Protein AF-A0A2J8UM17-F1 (afdb_monomer_lite)

pLDDT: mean 89.07, std 13.89, range [42.22, 98.69]

Secondary structure (DSSP, 8-state):
--GGG--HHHHHHHHHHHHHHHHHHHHHHHHHHHHHHHHHHHHHHTTS-TT-HHHHHHHHHHHHHHT--S----S---HHHHHHHHHHHHHHHHHHHHHHHHHHHHHHHHHHHHHHHHHHHHHHHHHHHHHHHHHHHHHHHHHHHHHHHHHHHHHHHHHHHHHHHHHHHHHHHHHHHHHHHHHHHHHHHHHHHHHHHHHHHHHHHHHHHHHHHHHHHHHHHHHHHHHHHHHHHHHHHHHHHHHHHHHHHHHHHHHHHHHHHHHHHHHHTT-

Radius of gyration: 84.75 Å; chains: 1; bounding box: 150×44×243 Å

Structure (mmCIF, N/CA/C/O backbone):
data_AF-A0A2J8UM17-F1
#
_entry.id   AF-A0A2J8UM17-F1
#
loop_
_atom_site.group_PDB
_atom_site.id
_atom_site.type_symbol
_atom_site.label_atom_id
_atom_site.label_alt_id
_atom_site.label_comp_id
_atom_site.label_asym_id
_atom_site.label_entity_id
_atom_site.label_seq_id
_atom_site.pdbx_PDB_ins_code
_atom_site.Cartn_x
_atom_site.Cartn_y
_atom_site.Cartn_z
_atom_site.occupancy
_atom_site.B_iso_or_equiv
_atom_site.auth_seq_id
_atom_site.auth_comp_id
_atom_site.auth_asym_id
_atom_site.auth_atom_id
_atom_site.pdbx_PDB_model_num
ATOM 1 N N . MET A 1 1 ? 3.294 -1.476 -46.693 1.00 59.66 1 MET A N 1
ATOM 2 C CA . MET A 1 1 ? 2.537 -2.233 -45.670 1.00 59.66 1 MET A CA 1
ATOM 3 C C . MET A 1 1 ? 3.318 -2.181 -44.367 1.00 59.66 1 MET A C 1
ATOM 5 O O . MET A 1 1 ? 4.538 -2.169 -44.432 1.00 59.66 1 MET A O 1
ATOM 9 N N . ASN A 1 2 ? 2.651 -2.074 -43.217 1.00 70.88 2 ASN A N 1
ATOM 10 C CA . ASN A 1 2 ? 3.326 -1.923 -41.925 1.00 70.88 2 ASN A CA 1
ATOM 11 C C . ASN A 1 2 ? 3.706 -3.317 -41.389 1.00 70.88 2 ASN A C 1
ATOM 13 O O . ASN A 1 2 ? 2.855 -4.012 -40.838 1.00 70.88 2 ASN A O 1
ATOM 17 N N . LEU A 1 3 ? 4.950 -3.743 -41.632 1.00 71.44 3 LEU A N 1
ATOM 18 C CA . LEU A 1 3 ? 5.451 -5.096 -41.327 1.00 71.44 3 LEU A CA 1
ATOM 19 C C . LEU A 1 3 ? 5.411 -5.422 -39.823 1.00 71.44 3 LEU A C 1
ATOM 21 O O . LEU A 1 3 ? 5.247 -6.577 -39.450 1.00 71.44 3 LEU A O 1
ATOM 25 N N . GLU A 1 4 ? 5.470 -4.399 -38.968 1.00 75.50 4 GLU A N 1
ATOM 26 C CA . GLU A 1 4 ? 5.442 -4.515 -37.502 1.00 75.50 4 GLU A CA 1
ATOM 27 C C . GLU A 1 4 ? 4.063 -4.882 -36.926 1.00 75.50 4 GLU A C 1
ATOM 29 O O . GLU A 1 4 ? 3.943 -5.163 -35.737 1.00 75.50 4 GLU A O 1
ATOM 34 N N . LYS A 1 5 ? 3.005 -4.877 -37.751 1.00 83.12 5 LYS A N 1
ATOM 35 C CA . LYS A 1 5 ? 1.629 -5.194 -37.324 1.00 83.12 5 LYS A CA 1
ATOM 36 C C . LYS A 1 5 ? 1.181 -6.615 -37.674 1.00 83.12 5 LYS A C 1
ATOM 38 O O . LYS A 1 5 ? 0.048 -6.968 -37.358 1.00 83.12 5 LYS A O 1
ATOM 43 N N . LEU A 1 6 ? 2.027 -7.404 -38.337 1.00 85.31 6 LEU A N 1
ATOM 44 C CA . LEU A 1 6 ? 1.706 -8.772 -38.744 1.00 85.31 6 LEU A CA 1
ATOM 45 C C . LEU A 1 6 ? 2.046 -9.752 -37.622 1.00 85.31 6 LEU A C 1
ATOM 47 O O . LEU A 1 6 ? 3.124 -9.706 -37.029 1.00 85.31 6 LEU A O 1
ATOM 51 N N . SER A 1 7 ? 1.131 -10.673 -37.343 1.00 90.38 7 SER A N 1
ATOM 52 C CA . SER A 1 7 ? 1.400 -11.795 -36.451 1.00 90.38 7 SER A CA 1
ATOM 53 C C . SER A 1 7 ? 2.407 -12.764 -37.088 1.00 90.38 7 SER A C 1
ATOM 55 O O . SER A 1 7 ? 2.552 -12.845 -38.308 1.00 90.38 7 SER A O 1
ATOM 57 N N . LYS A 1 8 ? 3.107 -13.550 -36.259 1.00 89.94 8 LYS A N 1
ATOM 58 C CA . LYS A 1 8 ? 4.093 -14.547 -36.716 1.00 89.94 8 LYS A CA 1
ATOM 59 C C . LYS A 1 8 ? 3.608 -15.449 -37.877 1.00 89.94 8 LYS A C 1
ATOM 61 O O . LYS A 1 8 ? 4.385 -15.620 -38.814 1.00 89.94 8 LYS A O 1
ATOM 66 N N . PRO A 1 9 ? 2.386 -16.030 -37.870 1.00 93.44 9 PRO A N 1
ATOM 67 C CA . PRO A 1 9 ? 1.922 -16.849 -38.996 1.00 93.44 9 PRO A CA 1
ATOM 68 C C . PRO A 1 9 ? 1.663 -16.038 -40.275 1.00 93.44 9 PRO A C 1
ATOM 70 O O . PRO A 1 9 ? 1.923 -16.531 -41.372 1.00 93.44 9 PRO A O 1
ATOM 73 N N . GLU A 1 10 ? 1.201 -14.792 -40.156 1.00 91.25 10 GLU A N 1
ATOM 74 C CA . GLU A 1 10 ? 0.975 -13.910 -41.308 1.00 91.25 10 GLU A CA 1
ATOM 75 C C . GLU A 1 10 ? 2.301 -13.495 -41.954 1.00 91.25 10 GLU A C 1
ATOM 77 O O . GLU A 1 10 ? 2.414 -13.492 -43.178 1.00 91.25 10 GLU A O 1
ATOM 82 N N . LEU A 1 11 ? 3.330 -13.226 -41.142 1.00 91.56 11 LEU A N 1
ATOM 83 C CA . LEU A 1 11 ? 4.673 -12.918 -41.631 1.00 91.56 11 LEU A CA 1
ATOM 84 C C . LEU A 1 11 ? 5.306 -14.111 -42.361 1.00 91.56 11 LEU A C 1
ATOM 86 O O . LEU A 1 11 ? 5.890 -13.928 -43.425 1.00 91.56 11 LEU A O 1
ATOM 90 N N . LEU A 1 12 ? 5.161 -15.328 -41.824 1.00 92.38 12 LEU A N 1
ATOM 91 C CA . LEU A 1 12 ? 5.652 -16.548 -42.479 1.00 92.38 12 LEU A CA 1
ATOM 92 C C . LEU A 1 12 ? 4.938 -16.803 -43.810 1.00 92.38 12 LEU A C 1
ATOM 94 O O . LEU A 1 12 ? 5.591 -17.110 -44.799 1.00 92.38 12 LEU A O 1
ATOM 98 N N . THR A 1 13 ? 3.618 -16.611 -43.851 1.00 93.19 13 THR A N 1
ATOM 99 C CA . THR A 1 13 ? 2.834 -16.760 -45.087 1.00 93.19 13 THR A CA 1
ATOM 100 C C . THR A 1 13 ? 3.280 -15.750 -46.144 1.00 93.19 13 THR A C 1
ATOM 102 O O . THR A 1 13 ? 3.487 -16.113 -47.299 1.00 93.19 13 THR A O 1
ATOM 105 N N . LEU A 1 14 ? 3.480 -14.489 -45.747 1.00 92.69 14 LEU A N 1
ATOM 106 C CA . LEU A 1 14 ? 3.987 -13.450 -46.639 1.00 92.69 14 LEU A CA 1
ATOM 107 C C . LEU A 1 14 ? 5.396 -13.780 -47.151 1.00 92.69 14 LEU A C 1
ATOM 109 O O . LEU A 1 14 ? 5.664 -13.598 -48.334 1.00 92.69 14 LEU A O 1
ATOM 113 N N . PHE A 1 15 ? 6.278 -14.288 -46.287 1.00 92.62 15 PHE A N 1
ATOM 114 C CA . PHE A 1 15 ? 7.635 -14.671 -46.674 1.00 92.62 15 PHE A CA 1
ATOM 115 C C . PHE A 1 15 ? 7.631 -15.814 -47.695 1.00 92.62 15 PHE A C 1
ATOM 117 O O . PHE A 1 15 ? 8.294 -15.701 -48.719 1.00 92.62 15 PHE A O 1
ATOM 124 N N . SER A 1 16 ? 6.815 -16.851 -47.483 1.00 94.62 16 SER A N 1
ATOM 125 C CA . SER A 1 16 ? 6.672 -17.955 -48.441 1.00 94.62 16 SER A CA 1
ATOM 126 C C . SER A 1 16 ? 6.126 -17.502 -49.800 1.00 94.62 16 SER A C 1
ATOM 128 O O . SER A 1 16 ? 6.552 -18.013 -50.831 1.00 94.62 16 SER A O 1
ATOM 130 N N . ILE A 1 17 ? 5.205 -16.529 -49.829 1.00 94.69 17 ILE A N 1
ATOM 131 C CA . ILE A 1 17 ? 4.709 -15.951 -51.090 1.00 94.69 17 ILE A CA 1
ATOM 132 C C . ILE A 1 17 ? 5.823 -15.179 -51.803 1.00 94.69 17 ILE A C 1
ATOM 134 O O . ILE A 1 17 ? 6.013 -15.354 -53.002 1.00 94.69 17 ILE A O 1
ATOM 138 N N . LEU A 1 18 ? 6.572 -14.345 -51.075 1.00 95.00 18 LEU A N 1
ATOM 139 C CA . LEU A 1 18 ? 7.662 -13.553 -51.650 1.00 95.00 18 LEU A CA 1
ATOM 140 C C . LEU A 1 18 ? 8.815 -14.427 -52.163 1.00 95.00 18 LEU A C 1
ATOM 142 O O . LEU A 1 18 ? 9.390 -14.110 -53.201 1.00 95.00 18 LEU A O 1
ATOM 146 N N . GLU A 1 19 ? 9.126 -15.524 -51.472 1.00 95.19 19 GLU A N 1
ATOM 147 C CA . GLU A 1 19 ? 10.100 -16.527 -51.915 1.00 95.19 19 GLU A CA 1
ATOM 148 C C . GLU A 1 19 ? 9.648 -17.181 -53.228 1.00 95.19 19 GLU A C 1
ATOM 150 O O . GLU A 1 19 ? 10.382 -17.142 -54.215 1.00 95.19 19 GLU A O 1
ATOM 155 N N . GLY A 1 20 ? 8.396 -17.650 -53.297 1.00 96.62 20 GLY A N 1
ATOM 156 C CA . GLY A 1 20 ? 7.836 -18.222 -54.525 1.00 96.62 20 GLY A CA 1
ATOM 157 C C . GLY A 1 20 ? 7.744 -17.224 -55.688 1.00 96.62 20 GLY A C 1
ATOM 158 O O . GLY A 1 20 ? 7.981 -17.586 -56.841 1.00 96.62 20 GLY A O 1
ATOM 159 N N . GLU A 1 21 ? 7.443 -15.949 -55.417 1.00 96.19 21 GLU A N 1
ATOM 160 C CA . GLU A 1 21 ? 7.482 -14.894 -56.438 1.00 96.19 21 GLU A CA 1
ATOM 161 C C . GLU A 1 21 ? 8.894 -14.663 -56.980 1.00 96.19 21 GLU A C 1
ATOM 163 O O . GLU A 1 21 ? 9.057 -14.390 -58.172 1.00 96.19 21 GLU A O 1
ATOM 168 N N . LEU A 1 22 ? 9.907 -14.732 -56.116 1.00 96.31 22 LEU A N 1
ATOM 169 C CA . LEU A 1 22 ? 11.295 -14.522 -56.503 1.00 96.31 22 LEU A CA 1
ATOM 170 C C . LEU A 1 22 ? 11.802 -15.689 -57.359 1.00 96.31 22 LEU A C 1
ATOM 172 O O . LEU A 1 22 ? 12.314 -15.454 -58.452 1.00 96.31 22 LEU A O 1
ATOM 176 N N . GLU A 1 23 ? 11.537 -16.927 -56.942 1.00 96.25 23 GLU A N 1
ATOM 177 C CA . GLU A 1 23 ? 11.860 -18.134 -57.715 1.00 96.25 23 GLU A CA 1
ATOM 178 C C . GLU A 1 23 ? 11.180 -18.142 -59.094 1.00 96.25 23 GLU A C 1
ATOM 180 O O . GLU A 1 23 ? 11.809 -18.441 -60.113 1.00 96.25 23 GLU A O 1
ATOM 185 N N . ALA A 1 24 ? 9.900 -17.755 -59.162 1.00 96.12 24 ALA A N 1
ATOM 186 C CA . ALA A 1 24 ? 9.178 -17.665 -60.430 1.00 96.12 24 ALA A CA 1
ATOM 187 C C . ALA A 1 24 ? 9.801 -16.627 -61.379 1.00 96.12 24 ALA A C 1
ATOM 189 O O . ALA A 1 24 ? 9.871 -16.852 -62.591 1.00 96.12 24 ALA A O 1
ATOM 190 N N . ARG A 1 25 ? 10.279 -15.492 -60.850 1.00 96.06 25 ARG A N 1
ATOM 191 C CA . ARG A 1 25 ? 10.978 -14.476 -61.652 1.00 96.06 25 ARG A CA 1
ATOM 192 C C . ARG A 1 25 ? 12.313 -14.994 -62.167 1.00 96.06 25 ARG A C 1
ATOM 194 O O . ARG A 1 25 ? 12.614 -14.760 -63.337 1.00 96.06 25 ARG A O 1
ATOM 201 N N . ASP A 1 26 ? 13.077 -15.706 -61.345 1.00 95.75 26 ASP A N 1
ATOM 202 C CA . ASP A 1 26 ? 14.357 -16.285 -61.759 1.00 95.75 26 ASP A CA 1
ATOM 203 C C . ASP A 1 26 ? 14.177 -17.298 -62.897 1.00 95.75 26 ASP A C 1
ATOM 205 O O . ASP A 1 26 ? 14.881 -17.211 -63.907 1.00 95.75 26 ASP A O 1
ATOM 209 N N . LEU A 1 27 ? 13.159 -18.163 -62.815 1.00 96.06 27 LEU A N 1
ATOM 210 C CA . LEU A 1 27 ? 12.802 -19.089 -63.898 1.00 96.06 27 LEU A CA 1
ATOM 211 C C . LEU A 1 27 ? 12.446 -18.363 -65.203 1.00 96.06 27 LEU A C 1
ATOM 213 O O . LEU A 1 27 ? 12.888 -18.761 -66.282 1.00 96.06 27 LEU A O 1
ATOM 217 N N . VAL A 1 28 ? 11.670 -17.277 -65.130 1.00 96.62 28 VAL A N 1
ATOM 218 C CA . VAL A 1 28 ? 11.313 -16.479 -66.316 1.00 96.62 28 VAL A CA 1
ATOM 219 C C . VAL A 1 28 ? 12.536 -15.772 -66.898 1.00 96.62 28 VAL A C 1
ATOM 221 O O . VAL A 1 28 ? 12.704 -15.745 -68.116 1.00 96.62 28 VAL A O 1
ATOM 224 N N . ILE A 1 29 ? 13.413 -15.220 -66.058 1.00 95.56 29 ILE A N 1
ATOM 225 C CA . ILE A 1 29 ? 14.662 -14.594 -66.508 1.00 95.56 29 ILE A CA 1
ATOM 226 C C . ILE A 1 29 ? 15.542 -15.624 -67.215 1.00 95.56 29 ILE A C 1
ATOM 228 O O . ILE A 1 29 ? 16.120 -15.319 -68.261 1.00 95.56 29 ILE A O 1
ATOM 232 N N . GLU A 1 30 ? 15.654 -16.833 -66.671 1.00 96.06 30 GLU A N 1
ATOM 233 C CA . GLU A 1 30 ? 16.429 -17.905 -67.285 1.00 96.06 30 GLU A CA 1
ATOM 234 C C . GLU A 1 30 ? 15.828 -18.340 -68.628 1.00 96.06 30 GLU A C 1
ATOM 236 O O . GLU A 1 30 ? 16.559 -18.431 -69.619 1.00 96.06 30 GLU A O 1
ATOM 241 N N . ALA A 1 31 ? 14.503 -18.491 -68.703 1.00 95.06 31 ALA A N 1
ATOM 242 C CA . ALA A 1 31 ? 13.792 -18.796 -69.941 1.00 95.06 31 ALA A CA 1
ATOM 243 C C . ALA A 1 31 ? 13.982 -17.702 -71.006 1.00 95.06 31 ALA A C 1
ATOM 245 O O . ALA A 1 31 ? 14.306 -18.006 -72.152 1.00 95.06 31 ALA A O 1
ATOM 246 N N . LEU A 1 32 ? 13.865 -16.424 -70.632 1.00 94.69 32 LEU A N 1
ATOM 247 C CA . LEU A 1 32 ? 14.081 -15.296 -71.544 1.00 94.69 32 LEU A CA 1
ATOM 248 C C . LEU A 1 32 ? 15.538 -15.204 -72.007 1.00 94.69 32 LEU A C 1
ATOM 250 O O . LEU A 1 32 ? 15.795 -14.919 -73.175 1.00 94.69 32 LEU A O 1
ATOM 254 N N . LYS A 1 33 ? 16.507 -15.473 -71.124 1.00 93.56 33 LYS A N 1
ATOM 255 C CA . LYS A 1 33 ? 17.926 -15.550 -71.504 1.00 93.56 33 LYS A CA 1
ATOM 256 C C . LYS A 1 33 ? 18.185 -16.706 -72.465 1.00 93.56 33 LYS A C 1
ATOM 258 O O . LYS A 1 33 ? 18.950 -16.530 -73.410 1.00 93.56 33 LYS A O 1
ATOM 263 N N . ALA A 1 34 ? 17.580 -17.871 -72.239 1.00 92.75 34 ALA A N 1
ATOM 264 C CA . ALA A 1 34 ? 17.684 -19.012 -73.144 1.00 92.75 34 ALA A CA 1
ATOM 265 C C . ALA A 1 34 ? 17.079 -18.683 -74.513 1.00 92.75 34 ALA A C 1
ATOM 267 O O . ALA A 1 34 ? 17.780 -18.789 -75.513 1.00 92.75 34 ALA A O 1
ATOM 268 N N . GLN A 1 35 ? 15.860 -18.144 -74.536 1.00 92.19 35 GLN A N 1
ATOM 269 C CA . GLN A 1 35 ? 15.199 -17.713 -75.763 1.00 92.19 35 GLN A CA 1
ATOM 270 C C . GLN A 1 35 ? 16.028 -16.666 -76.512 1.00 92.19 35 GLN A C 1
ATOM 272 O O . GLN A 1 35 ? 16.230 -16.796 -77.710 1.00 92.19 35 GLN A O 1
ATOM 277 N N . HIS A 1 36 ? 16.571 -15.660 -75.822 1.00 91.06 36 HIS A N 1
ATOM 278 C CA . HIS A 1 36 ? 17.398 -14.644 -76.468 1.00 91.06 36 HIS A CA 1
ATOM 279 C C . HIS A 1 36 ? 18.700 -15.223 -77.037 1.00 91.06 36 HIS A C 1
ATOM 281 O O . HIS A 1 36 ? 19.134 -14.798 -78.103 1.00 91.06 36 HIS A O 1
ATOM 287 N N . ARG A 1 37 ? 19.318 -16.206 -76.364 1.00 86.75 37 ARG A N 1
ATOM 288 C CA . ARG A 1 37 ? 20.471 -16.934 -76.917 1.00 86.75 37 ARG A CA 1
ATOM 289 C C . ARG A 1 37 ? 20.086 -17.704 -78.174 1.00 86.75 37 ARG A C 1
ATOM 291 O O . ARG A 1 37 ? 20.804 -17.598 -79.162 1.00 86.75 37 ARG A O 1
ATOM 298 N N . ASP A 1 38 ? 18.973 -18.426 -78.147 1.00 86.12 38 ASP A N 1
ATOM 299 C CA . ASP A 1 38 ? 18.519 -19.228 -79.282 1.00 86.12 38 ASP A CA 1
ATOM 300 C C . ASP A 1 38 ? 18.145 -18.334 -80.468 1.00 86.12 38 ASP A C 1
ATOM 302 O O . ASP A 1 38 ? 18.632 -18.561 -81.569 1.00 86.12 38 ASP A O 1
ATOM 306 N N . THR A 1 39 ? 17.403 -17.245 -80.237 1.00 85.50 39 THR A N 1
ATOM 307 C CA . THR A 1 39 ? 17.094 -16.238 -81.263 1.00 85.50 39 THR A CA 1
ATOM 308 C C . THR A 1 39 ? 18.359 -15.576 -81.802 1.00 85.50 39 THR A C 1
ATOM 310 O O . THR A 1 39 ? 18.505 -15.442 -83.010 1.00 85.50 39 THR A O 1
ATOM 313 N N . PHE A 1 40 ? 19.319 -15.212 -80.946 1.00 83.56 40 PHE A N 1
ATOM 314 C CA . PHE A 1 40 ? 20.596 -14.652 -81.397 1.00 83.56 40 PHE A CA 1
ATOM 315 C C . PHE A 1 40 ? 21.375 -15.640 -82.276 1.00 83.56 40 PHE A C 1
ATOM 317 O O . PHE A 1 40 ? 21.979 -15.251 -83.281 1.00 83.56 40 PHE A O 1
ATOM 324 N N . ILE A 1 41 ? 21.373 -16.923 -81.905 1.00 80.12 41 ILE A N 1
ATOM 325 C CA . ILE A 1 41 ? 22.017 -17.979 -82.683 1.00 80.12 41 ILE A CA 1
ATOM 326 C C . ILE A 1 41 ? 21.269 -18.196 -84.004 1.00 80.12 41 ILE A C 1
ATOM 328 O O . ILE A 1 41 ? 21.914 -18.303 -85.040 1.00 80.12 41 ILE A O 1
ATOM 332 N N . GLU A 1 42 ? 19.941 -18.213 -84.005 1.00 79.56 42 GLU A N 1
ATOM 333 C CA . GLU A 1 42 ? 19.115 -18.399 -85.199 1.00 79.56 42 GLU A CA 1
ATOM 334 C C . GLU A 1 42 ? 19.213 -17.210 -86.171 1.00 79.56 42 GLU A C 1
ATOM 336 O O . GLU A 1 42 ? 19.420 -17.401 -87.367 1.00 79.56 42 GLU A O 1
ATOM 341 N N . GLU A 1 43 ? 19.172 -15.969 -85.688 1.00 79.38 43 GLU A N 1
ATOM 342 C CA . GLU A 1 43 ? 19.318 -14.778 -86.533 1.00 79.38 43 GLU A CA 1
ATOM 343 C C . GLU A 1 43 ? 20.701 -14.701 -87.191 1.00 79.38 43 GLU A C 1
ATOM 345 O O . GLU A 1 43 ? 20.820 -14.343 -88.370 1.00 79.38 43 GLU A O 1
ATOM 350 N N . ARG A 1 44 ? 21.759 -15.043 -86.442 1.00 69.06 44 ARG A N 1
ATOM 351 C CA . ARG A 1 44 ? 23.143 -14.956 -86.927 1.00 69.06 44 ARG A CA 1
ATOM 352 C C . ARG A 1 44 ? 23.580 -16.193 -87.711 1.00 69.06 44 ARG A C 1
ATOM 354 O O . ARG A 1 44 ? 24.353 -16.068 -88.660 1.00 69.06 44 ARG A O 1
ATOM 361 N N . TYR A 1 45 ? 23.119 -17.375 -87.314 1.00 69.12 45 TYR A N 1
ATOM 362 C CA . TYR A 1 45 ? 23.607 -18.656 -87.826 1.00 69.12 45 TYR A CA 1
ATOM 363 C C . TYR A 1 45 ? 22.517 -19.562 -88.407 1.00 69.12 45 TYR A C 1
ATOM 365 O O . TYR A 1 45 ? 22.858 -20.490 -89.129 1.00 69.12 45 TYR A O 1
ATOM 373 N N . GLY A 1 46 ? 21.231 -19.291 -88.180 1.00 70.69 46 GLY A N 1
ATOM 374 C CA . GLY A 1 46 ? 20.111 -20.107 -88.675 1.00 70.69 46 GLY A CA 1
ATOM 375 C C . GLY A 1 46 ? 19.947 -20.101 -90.197 1.00 70.69 46 GLY A C 1
ATOM 376 O O . GLY A 1 46 ? 19.324 -20.999 -90.755 1.00 70.69 46 GLY A O 1
ATOM 377 N N . LYS A 1 47 ? 20.573 -19.144 -90.897 1.00 68.69 47 LYS A N 1
ATOM 378 C CA . LYS A 1 47 ? 20.686 -19.146 -92.368 1.00 68.69 47 LYS A CA 1
ATOM 379 C C . LYS A 1 47 ? 21.679 -20.188 -92.898 1.00 68.69 47 LYS A C 1
ATOM 381 O O . LYS A 1 47 ? 21.693 -20.440 -94.099 1.00 68.69 47 LYS A O 1
ATOM 386 N N . TYR A 1 48 ? 22.506 -20.773 -92.030 1.00 68.62 48 TYR A N 1
ATOM 387 C CA . TYR A 1 48 ? 23.549 -21.721 -92.401 1.00 68.62 48 TYR A CA 1
ATOM 388 C C . TYR A 1 48 ? 23.239 -23.097 -91.820 1.00 68.62 48 TYR A C 1
ATOM 390 O O . TYR A 1 48 ? 23.119 -23.273 -90.609 1.00 68.62 48 TYR A O 1
ATOM 398 N N . ASN A 1 49 ? 23.166 -24.105 -92.684 1.00 68.62 49 ASN A N 1
ATOM 399 C CA . ASN A 1 49 ? 23.109 -25.483 -92.224 1.00 68.62 49 ASN A CA 1
ATOM 400 C C . ASN A 1 49 ? 24.511 -25.910 -91.765 1.00 68.62 49 ASN A C 1
ATOM 402 O O . ASN A 1 49 ? 25.423 -26.026 -92.579 1.00 68.62 49 ASN A O 1
ATOM 406 N N . ILE A 1 50 ? 24.688 -26.143 -90.462 1.00 66.69 50 ILE A N 1
ATOM 407 C CA . ILE A 1 50 ? 25.984 -26.506 -89.856 1.00 66.69 50 ILE A CA 1
ATOM 408 C C . ILE A 1 50 ? 26.511 -27.847 -90.408 1.00 66.69 50 ILE A C 1
ATOM 410 O O . ILE A 1 50 ? 27.708 -28.118 -90.344 1.00 66.69 50 ILE A O 1
ATOM 414 N N . SER A 1 51 ? 25.639 -28.676 -90.990 1.00 71.75 51 SER A N 1
ATOM 415 C CA . SER A 1 51 ? 26.011 -29.938 -91.635 1.00 71.75 51 SER A CA 1
ATOM 416 C C . SER A 1 51 ? 26.480 -29.793 -93.090 1.00 71.75 51 SER A C 1
ATOM 418 O O . SER A 1 51 ? 26.932 -30.786 -93.655 1.00 71.75 51 SER A O 1
ATOM 420 N N . ASP A 1 52 ? 26.396 -28.600 -93.696 1.00 77.50 52 ASP A N 1
ATOM 421 C CA . ASP A 1 52 ? 26.868 -28.331 -95.061 1.00 77.50 52 ASP A CA 1
ATOM 422 C C . ASP A 1 52 ? 28.209 -27.558 -95.053 1.00 77.50 52 ASP A C 1
ATOM 424 O O . ASP A 1 52 ? 28.247 -26.363 -94.729 1.00 77.50 52 ASP A O 1
ATOM 428 N N . PRO A 1 53 ? 29.325 -28.202 -95.449 1.00 74.56 53 PRO A N 1
ATOM 429 C CA . PRO A 1 53 ? 30.646 -27.577 -95.483 1.00 74.56 53 PRO A CA 1
ATOM 430 C C . PRO A 1 53 ? 30.745 -26.332 -96.379 1.00 74.56 53 PRO A C 1
ATOM 432 O O . PRO A 1 53 ? 31.557 -25.447 -96.099 1.00 74.56 53 PRO A O 1
ATOM 435 N N . LEU A 1 54 ? 29.942 -26.230 -97.447 1.00 75.19 54 LEU A N 1
ATOM 436 C CA . LEU A 1 54 ? 29.989 -25.086 -98.370 1.00 75.19 54 LEU A CA 1
ATOM 437 C C . LEU A 1 54 ? 29.370 -23.828 -97.749 1.00 75.19 54 LEU A C 1
ATOM 439 O O . LEU A 1 54 ? 29.907 -22.731 -97.910 1.00 75.19 54 LEU A O 1
ATOM 443 N N . MET A 1 55 ? 28.295 -23.986 -96.973 1.00 76.25 55 MET A N 1
ATOM 444 C CA . MET A 1 55 ? 27.649 -22.886 -96.250 1.00 76.25 55 MET A CA 1
ATOM 445 C C . MET A 1 55 ? 28.533 -22.346 -95.118 1.00 76.25 55 MET A C 1
ATOM 447 O O . MET A 1 55 ? 28.578 -21.135 -94.897 1.00 76.25 55 MET A O 1
ATOM 451 N N . ALA A 1 56 ? 29.298 -23.216 -94.449 1.00 74.56 56 ALA A N 1
ATOM 452 C CA . ALA A 1 56 ? 30.283 -22.804 -93.447 1.00 74.56 56 ALA A CA 1
ATOM 453 C C . ALA A 1 56 ? 31.421 -21.965 -94.062 1.00 74.56 56 ALA A C 1
ATOM 455 O O . ALA A 1 56 ? 31.787 -20.927 -93.510 1.00 74.56 56 ALA A O 1
ATOM 456 N N . LEU A 1 57 ? 31.927 -22.358 -95.238 1.00 75.81 57 LEU A N 1
ATOM 457 C CA . LEU A 1 57 ? 32.936 -21.588 -95.976 1.00 75.81 57 LEU A CA 1
ATOM 458 C C . LEU A 1 57 ? 32.401 -20.236 -96.464 1.00 75.81 57 LEU A C 1
ATOM 460 O O . LEU A 1 57 ? 33.117 -19.236 -96.402 1.00 75.81 57 LEU A O 1
ATOM 464 N N . GLN A 1 58 ? 31.146 -20.179 -96.920 1.00 76.06 58 GLN A N 1
ATOM 465 C CA . GLN A 1 58 ? 30.517 -18.924 -97.331 1.00 76.06 58 GLN A CA 1
ATOM 466 C C . GLN A 1 58 ? 30.333 -17.960 -96.147 1.00 76.06 58 GLN A C 1
ATOM 468 O O . GLN A 1 58 ? 30.668 -16.783 -96.272 1.00 76.06 58 GLN A O 1
ATOM 473 N N . ARG A 1 59 ? 29.903 -18.455 -94.976 1.00 73.56 59 ARG A N 1
ATOM 474 C CA . ARG A 1 59 ? 29.857 -17.674 -93.726 1.00 73.56 59 ARG A CA 1
ATOM 475 C C . ARG A 1 59 ? 31.226 -17.092 -93.380 1.00 73.56 59 ARG A C 1
ATOM 477 O O . ARG A 1 59 ? 31.341 -15.911 -93.053 1.00 73.56 59 ARG A O 1
ATOM 484 N N . ASP A 1 60 ? 32.271 -17.913 -93.438 1.00 74.19 60 ASP A N 1
ATOM 485 C CA . ASP A 1 60 ? 33.626 -17.478 -93.094 1.00 74.19 60 ASP A CA 1
ATOM 486 C C . ASP A 1 60 ? 34.130 -16.416 -94.087 1.00 74.19 60 ASP A C 1
ATOM 488 O O . ASP A 1 60 ? 34.757 -15.432 -93.689 1.00 74.19 60 ASP A O 1
ATOM 492 N N . PHE A 1 61 ? 33.766 -16.544 -95.366 1.00 71.81 61 PHE A N 1
ATOM 493 C CA . PHE A 1 61 ? 34.027 -15.531 -96.385 1.00 71.81 61 PHE A CA 1
ATOM 494 C C . PHE A 1 61 ? 33.257 -14.219 -96.143 1.00 71.81 61 PHE A C 1
ATOM 496 O O . PHE A 1 61 ? 33.831 -13.138 -96.277 1.00 71.81 61 PHE A O 1
ATOM 503 N N . GLU A 1 62 ? 31.985 -14.276 -95.744 1.00 71.31 62 GLU A N 1
ATOM 504 C CA . GLU A 1 62 ? 31.169 -13.090 -95.438 1.00 71.31 62 GLU A CA 1
ATOM 505 C C . GLU A 1 62 ? 31.647 -12.371 -94.164 1.00 71.31 62 GLU A C 1
ATOM 507 O O . GLU A 1 62 ? 31.759 -11.145 -94.155 1.00 71.31 62 GLU A O 1
ATOM 512 N N . THR A 1 63 ? 32.077 -13.115 -93.141 1.00 65.81 63 THR A N 1
ATOM 513 C CA . THR A 1 63 ? 32.663 -12.552 -91.907 1.00 65.81 63 THR A CA 1
ATOM 514 C C . THR A 1 63 ? 34.006 -11.850 -92.178 1.00 65.81 63 THR A C 1
ATOM 516 O O . THR A 1 63 ? 34.352 -10.856 -91.534 1.00 65.81 63 THR A O 1
ATOM 519 N N . LEU A 1 64 ? 34.772 -12.335 -93.165 1.00 64.38 64 LEU A N 1
ATOM 520 C CA . LEU A 1 64 ? 35.973 -11.656 -93.670 1.00 64.38 64 LEU A CA 1
ATOM 521 C C . LEU A 1 64 ? 35.638 -10.396 -94.481 1.00 64.38 64 LEU A C 1
ATOM 523 O O . LEU A 1 64 ? 36.460 -9.480 -94.546 1.00 64.38 64 LEU A O 1
ATOM 527 N N . LYS A 1 65 ? 34.447 -10.336 -95.084 1.00 59.97 65 LYS A N 1
ATOM 528 C CA . LYS A 1 65 ? 33.969 -9.193 -95.867 1.00 59.97 65 LYS A CA 1
ATOM 529 C C . LYS A 1 65 ? 33.417 -8.076 -94.976 1.00 59.97 65 LYS A C 1
ATOM 531 O O . LYS A 1 65 ? 33.714 -6.919 -95.241 1.00 59.97 65 LYS A O 1
ATOM 536 N N . GLU A 1 66 ? 32.742 -8.400 -93.870 1.00 54.28 66 GLU A N 1
ATOM 537 C CA . GLU A 1 66 ? 32.261 -7.408 -92.885 1.00 54.28 66 GLU A CA 1
ATOM 538 C C . GLU A 1 66 ? 33.396 -6.649 -92.170 1.00 54.28 66 GLU A C 1
ATOM 540 O O . GLU A 1 66 ? 33.197 -5.531 -91.701 1.00 54.28 66 GLU A O 1
ATOM 545 N N . LYS A 1 67 ? 34.617 -7.205 -92.130 1.00 51.06 67 LYS A N 1
ATOM 546 C CA . LYS A 1 67 ? 35.822 -6.486 -91.669 1.00 51.06 67 LYS A CA 1
ATOM 547 C C . LYS A 1 67 ? 36.547 -5.698 -92.767 1.00 51.06 67 LYS A C 1
ATOM 549 O O . LYS A 1 67 ? 37.475 -4.963 -92.447 1.00 51.06 67 LYS A O 1
ATOM 554 N N . ASN A 1 68 ? 36.146 -5.844 -94.029 1.00 47.16 68 ASN A N 1
ATOM 555 C CA . ASN A 1 68 ? 36.831 -5.294 -95.201 1.00 47.16 68 ASN A CA 1
ATOM 556 C C . ASN A 1 68 ? 35.864 -4.567 -96.152 1.00 47.16 68 ASN A C 1
ATOM 558 O O . ASN A 1 68 ? 35.964 -4.717 -97.370 1.00 47.16 68 ASN A O 1
ATOM 562 N N . ASP A 1 69 ? 34.968 -3.733 -95.617 1.00 45.34 69 ASP A N 1
ATOM 563 C CA . ASP A 1 69 ? 34.279 -2.711 -96.420 1.00 45.34 69 ASP A CA 1
ATOM 564 C C . ASP A 1 69 ? 35.044 -1.378 -96.361 1.00 45.34 69 ASP A C 1
ATOM 566 O O . ASP A 1 69 ? 34.585 -0.346 -95.879 1.00 45.34 69 ASP A O 1
ATOM 570 N N . GLY A 1 70 ? 36.300 -1.457 -96.796 1.00 46.97 70 GLY A N 1
ATOM 571 C CA . GLY A 1 70 ? 37.245 -0.354 -96.861 1.00 46.97 70 GLY A CA 1
ATOM 572 C C . GLY A 1 70 ? 38.445 -0.770 -97.699 1.00 46.97 70 GLY A C 1
ATOM 573 O O . GLY A 1 70 ? 39.416 -1.291 -97.172 1.00 46.97 70 GLY A O 1
ATOM 574 N N . GLU A 1 71 ? 38.321 -0.572 -99.011 1.00 43.12 71 GLU A N 1
ATOM 575 C CA . GLU A 1 71 ? 39.408 -0.476 -99.992 1.00 43.12 71 GLU A CA 1
ATOM 576 C C . GLU A 1 71 ? 40.485 -1.580 -99.976 1.00 43.12 71 GLU A C 1
ATOM 578 O O . GLU A 1 71 ? 41.468 -1.561 -99.238 1.00 43.12 71 GLU A O 1
ATOM 583 N N . LYS A 1 72 ? 40.401 -2.481 -100.962 1.00 51.38 72 LYS A N 1
ATOM 584 C CA . LYS A 1 72 ? 41.591 -3.170 -101.474 1.00 51.38 72 LYS A CA 1
ATOM 585 C C . LYS A 1 72 ? 42.550 -2.122 -102.060 1.00 51.38 72 LYS A C 1
ATOM 587 O O . LYS A 1 72 ? 42.372 -1.720 -103.208 1.00 51.38 72 LYS A O 1
ATOM 592 N N . GLN A 1 73 ? 43.571 -1.710 -101.306 1.00 44.72 73 GLN A N 1
ATOM 593 C CA . GLN A 1 73 ? 44.718 -0.956 -101.827 1.00 44.72 73 GLN A CA 1
ATOM 594 C C . GLN A 1 73 ? 45.993 -1.822 -101.820 1.00 44.72 73 GLN A C 1
ATOM 596 O O . GLN A 1 73 ? 46.228 -2.566 -100.865 1.00 44.72 73 GLN A O 1
ATOM 601 N N . PRO A 1 74 ? 46.807 -1.773 -102.893 1.00 46.28 74 PRO A N 1
ATOM 602 C CA . PRO A 1 74 ? 47.951 -2.650 -103.075 1.00 46.28 74 PRO A CA 1
ATOM 603 C C . PRO A 1 74 ? 49.092 -2.290 -102.119 1.00 46.28 74 PRO A C 1
ATOM 605 O O . PRO A 1 74 ? 49.326 -1.130 -101.780 1.00 46.28 74 PRO A O 1
ATOM 608 N N . VAL A 1 75 ? 49.818 -3.324 -101.705 1.00 53.66 75 VAL A N 1
ATOM 609 C CA . VAL A 1 75 ? 50.988 -3.269 -100.828 1.00 53.66 75 VAL A CA 1
ATOM 610 C C . VAL A 1 75 ? 52.115 -2.483 -101.507 1.00 53.66 75 VAL A C 1
ATOM 612 O O . VAL A 1 75 ? 52.907 -3.054 -102.246 1.00 53.66 75 VAL A O 1
ATOM 615 N N . CYS A 1 76 ? 52.160 -1.168 -101.271 1.00 52.25 76 CYS A N 1
ATOM 616 C CA . CYS A 1 76 ? 53.375 -0.353 -101.133 1.00 52.25 76 CYS A CA 1
ATOM 617 C C . CYS A 1 76 ? 52.990 1.076 -100.697 1.00 52.25 76 CYS A C 1
ATOM 619 O O . CYS A 1 76 ? 52.938 2.007 -101.502 1.00 52.25 76 CYS A O 1
ATOM 621 N N . THR A 1 77 ? 52.680 1.268 -99.413 1.00 58.75 77 THR A N 1
ATOM 622 C CA . THR A 1 77 ? 52.488 2.598 -98.821 1.00 58.75 77 THR A CA 1
ATOM 623 C C . THR A 1 77 ? 53.828 3.156 -98.353 1.00 58.75 77 THR A C 1
ATOM 625 O O . THR A 1 77 ? 54.575 2.512 -97.620 1.00 58.75 77 THR A O 1
ATOM 628 N N . ASN A 1 78 ? 54.132 4.385 -98.769 1.00 72.06 78 ASN A N 1
ATOM 629 C CA . ASN A 1 78 ? 55.300 5.147 -98.333 1.00 72.06 78 ASN A CA 1
ATOM 630 C C . ASN A 1 78 ? 55.430 5.102 -96.786 1.00 72.06 78 ASN A C 1
ATOM 632 O O . ASN A 1 78 ? 54.480 5.506 -96.107 1.00 72.06 78 ASN A O 1
ATOM 636 N N . PRO A 1 79 ? 56.565 4.669 -96.204 1.00 76.81 79 PRO A N 1
ATOM 637 C CA . PRO A 1 79 ? 56.727 4.475 -94.755 1.00 76.81 79 PRO A CA 1
ATOM 638 C C . PRO A 1 79 ? 56.437 5.732 -93.913 1.00 76.81 79 PRO A C 1
ATOM 640 O O . PRO A 1 79 ? 55.984 5.630 -92.773 1.00 76.81 79 PRO A O 1
ATOM 643 N N . LEU A 1 80 ? 56.601 6.931 -94.483 1.00 82.94 80 LEU A N 1
ATOM 644 C CA . LEU A 1 80 ? 56.257 8.192 -93.817 1.00 82.94 80 LEU A CA 1
ATOM 645 C C . LEU A 1 80 ? 54.742 8.382 -93.630 1.00 82.94 80 LEU A C 1
ATOM 647 O O . LEU A 1 80 ? 54.318 9.042 -92.681 1.00 82.94 80 LEU A O 1
ATOM 651 N N . SER A 1 81 ? 53.917 7.823 -94.520 1.00 81.44 81 SER A N 1
ATOM 652 C CA . SER A 1 81 ? 52.452 7.897 -94.411 1.00 81.44 81 SER A CA 1
ATOM 653 C C . SER A 1 81 ? 51.933 7.042 -93.254 1.00 81.44 81 SER A C 1
ATOM 655 O O . SER A 1 81 ? 51.134 7.520 -92.450 1.00 81.44 81 SER A O 1
ATOM 657 N N . ILE A 1 82 ? 52.481 5.834 -93.098 1.00 84.62 82 ILE A N 1
ATOM 658 C CA . ILE A 1 82 ? 52.175 4.921 -91.992 1.00 84.62 82 ILE A CA 1
ATOM 659 C C . ILE A 1 82 ? 52.586 5.561 -90.661 1.00 84.62 82 ILE A C 1
ATOM 661 O O . ILE A 1 82 ? 51.782 5.611 -89.732 1.00 84.62 82 ILE A O 1
ATOM 665 N N . LEU A 1 83 ? 53.790 6.143 -90.583 1.00 88.62 83 LEU A N 1
ATOM 666 C CA . LEU A 1 83 ? 54.257 6.816 -89.368 1.00 88.62 83 LEU A CA 1
ATOM 667 C C . LEU A 1 83 ? 53.348 7.986 -88.961 1.00 88.62 83 LEU A C 1
ATOM 669 O O . LEU A 1 83 ? 53.023 8.124 -87.785 1.00 88.62 83 LEU A O 1
ATOM 673 N N . LYS A 1 84 ? 52.878 8.803 -89.913 1.00 89.06 84 LYS A N 1
ATOM 674 C CA . LYS A 1 84 ? 51.935 9.902 -89.629 1.00 89.06 84 LYS A CA 1
ATOM 675 C C . LYS A 1 84 ? 50.602 9.398 -89.072 1.00 89.06 84 LYS A C 1
ATOM 677 O O . LYS A 1 84 ? 50.066 10.007 -88.146 1.00 89.06 84 LYS A O 1
ATOM 682 N N . VAL A 1 85 ? 50.076 8.298 -89.613 1.00 91.00 85 VAL A N 1
ATOM 683 C CA . VAL A 1 85 ? 48.846 7.667 -89.108 1.00 91.00 85 VAL A CA 1
ATOM 684 C C . VAL A 1 85 ? 49.058 7.149 -87.686 1.00 91.00 85 VAL A C 1
ATOM 686 O O . VAL A 1 85 ? 48.257 7.460 -86.806 1.00 91.00 85 VAL A O 1
ATOM 689 N N . VAL A 1 86 ? 50.171 6.456 -87.431 1.00 93.12 86 VAL A N 1
ATOM 690 C CA . VAL A 1 86 ? 50.520 5.946 -86.096 1.00 93.12 86 VAL A CA 1
ATOM 691 C C . VAL A 1 86 ? 50.711 7.088 -85.095 1.00 93.12 86 VAL A C 1
ATOM 693 O O . VAL A 1 86 ? 50.138 7.042 -84.013 1.00 93.12 86 VAL A O 1
ATOM 696 N N . MET A 1 87 ? 51.427 8.160 -85.449 1.00 93.31 87 MET A N 1
ATOM 697 C CA . MET A 1 87 ? 51.590 9.333 -84.576 1.00 93.31 87 MET A CA 1
ATOM 698 C C . MET A 1 87 ? 50.248 9.992 -84.236 1.00 93.31 87 MET A C 1
ATOM 700 O O . MET A 1 87 ? 50.013 10.347 -83.081 1.00 93.31 87 MET A O 1
ATOM 704 N N . LYS A 1 88 ? 49.343 10.123 -85.217 1.00 93.88 88 LYS A N 1
ATOM 705 C CA . LYS A 1 88 ? 47.983 10.633 -84.991 1.00 93.88 88 LYS A CA 1
ATOM 706 C C . LYS A 1 88 ? 47.199 9.715 -84.050 1.00 93.88 88 LYS A C 1
ATOM 708 O O . LYS A 1 88 ? 46.522 10.199 -83.147 1.00 93.88 88 LYS A O 1
ATOM 713 N N . GLN A 1 89 ? 47.316 8.400 -84.226 1.00 94.31 89 GLN A N 1
ATOM 714 C CA . GLN A 1 89 ? 46.662 7.416 -83.368 1.00 94.31 89 GLN A CA 1
ATOM 715 C C . GLN A 1 89 ? 47.213 7.441 -81.934 1.00 94.31 89 GLN A C 1
ATOM 717 O O . GLN A 1 89 ? 46.422 7.446 -80.993 1.00 94.31 89 GLN A O 1
ATOM 722 N N . CYS A 1 90 ? 48.534 7.537 -81.753 1.00 94.12 90 CYS A N 1
ATOM 723 C CA . CYS A 1 90 ? 49.171 7.674 -80.442 1.00 94.12 90 CYS A CA 1
ATOM 724 C C . CYS A 1 90 ? 48.741 8.960 -79.730 1.00 94.12 90 CYS A C 1
ATOM 726 O O . CYS A 1 90 ? 48.403 8.913 -78.550 1.00 94.12 90 CYS A O 1
ATOM 728 N N 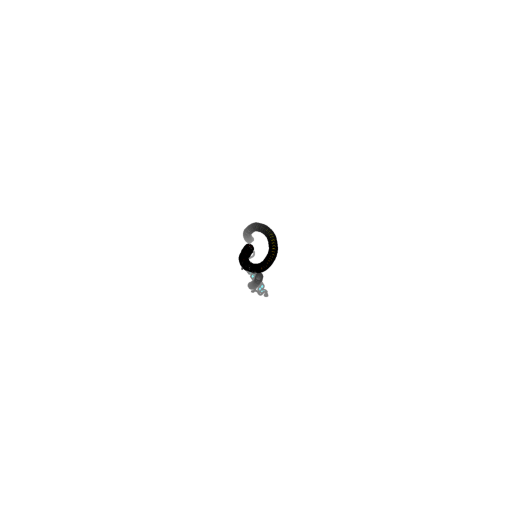. LYS A 1 91 ? 48.681 10.092 -80.444 1.00 95.50 91 LYS A N 1
ATOM 729 C CA . LYS A 1 91 ? 48.218 11.366 -79.877 1.00 95.50 91 LYS A CA 1
ATOM 730 C C . LYS A 1 91 ? 46.752 11.293 -79.437 1.00 95.50 91 LYS A C 1
ATOM 732 O O . LYS A 1 91 ? 46.434 11.651 -78.308 1.00 95.50 91 LYS A O 1
ATOM 737 N N . ASN A 1 92 ? 45.881 10.737 -80.280 1.00 95.50 92 ASN A N 1
ATOM 738 C CA . ASN A 1 92 ? 44.471 10.536 -79.937 1.00 95.50 92 ASN A CA 1
ATOM 739 C C . ASN A 1 92 ? 44.297 9.580 -78.742 1.00 95.50 92 ASN A C 1
ATOM 741 O O . ASN A 1 92 ? 43.413 9.783 -77.913 1.00 95.50 92 ASN A O 1
ATOM 745 N N . MET A 1 93 ? 45.126 8.534 -78.646 1.00 95.94 93 MET A N 1
ATOM 746 C CA . MET A 1 93 ? 45.126 7.620 -77.501 1.00 95.94 93 MET A CA 1
ATOM 747 C C . MET A 1 93 ? 45.567 8.337 -76.222 1.00 95.94 93 MET A C 1
ATOM 749 O O . MET A 1 93 ? 44.909 8.203 -75.195 1.00 95.94 93 MET A O 1
ATOM 753 N N . GLN A 1 94 ? 46.631 9.139 -76.289 1.00 96.19 94 GLN A N 1
ATOM 754 C CA . GLN A 1 94 ? 47.128 9.919 -75.157 1.00 96.19 94 GLN A CA 1
ATOM 755 C C . GLN A 1 94 ? 46.072 10.908 -74.641 1.00 96.19 94 GLN A C 1
ATOM 757 O O . GLN A 1 94 ? 45.830 10.964 -73.438 1.00 96.19 94 GLN A O 1
ATOM 762 N N . GLU A 1 95 ? 45.399 11.644 -75.529 1.00 96.81 95 GLU A N 1
ATOM 763 C CA . GLU A 1 95 ? 44.331 12.589 -75.162 1.00 96.81 95 GLU A CA 1
ATOM 764 C C . GLU A 1 95 ? 43.130 11.883 -74.510 1.00 96.81 95 GLU A C 1
ATOM 766 O O . GLU A 1 95 ? 42.602 12.348 -73.494 1.00 96.81 95 GLU A O 1
ATOM 771 N N . ARG A 1 96 ? 42.725 10.720 -75.040 1.00 96.75 96 ARG A N 1
ATOM 772 C CA . ARG A 1 96 ? 41.678 9.882 -74.430 1.00 96.75 96 ARG A CA 1
ATOM 773 C C . ARG A 1 96 ? 42.094 9.364 -73.058 1.00 96.75 96 ARG A C 1
ATOM 775 O O . ARG A 1 96 ? 41.299 9.444 -72.127 1.00 96.75 96 ARG A O 1
ATOM 782 N N . MET A 1 97 ? 43.325 8.874 -72.926 1.00 96.38 97 MET A N 1
ATOM 783 C CA . MET A 1 97 ? 43.849 8.346 -71.667 1.00 96.38 97 MET A CA 1
ATOM 784 C C . MET A 1 97 ? 43.915 9.437 -70.593 1.00 96.38 97 MET A C 1
ATOM 786 O O . MET A 1 97 ? 43.471 9.209 -69.472 1.00 96.38 97 MET A O 1
ATOM 790 N N . LEU A 1 98 ? 44.377 10.642 -70.941 1.00 97.00 98 LEU A N 1
ATOM 791 C CA . LEU A 1 98 ? 44.388 11.793 -70.031 1.00 97.00 98 LEU A CA 1
ATOM 792 C C . LEU A 1 98 ? 42.973 12.201 -69.606 1.00 97.00 98 LEU A C 1
ATOM 794 O O . LEU A 1 98 ? 42.733 12.454 -68.428 1.00 97.00 98 LEU A O 1
ATOM 798 N N . SER A 1 99 ? 42.023 12.215 -70.542 1.00 97.19 99 SER A N 1
ATOM 799 C CA . SER A 1 99 ? 40.624 12.549 -70.248 1.00 97.19 99 SER A CA 1
ATOM 800 C C . SER A 1 99 ? 39.975 11.518 -69.317 1.00 97.19 99 SER A C 1
ATOM 802 O O . SER A 1 99 ? 39.265 11.875 -68.378 1.00 97.19 99 SER A O 1
ATOM 804 N N . GLN A 1 100 ? 40.245 10.230 -69.546 1.00 97.31 100 GLN A N 1
ATOM 805 C CA . GLN A 1 100 ? 39.779 9.145 -68.684 1.00 97.31 100 GLN A CA 1
ATOM 806 C C . GLN A 1 100 ? 40.419 9.202 -67.295 1.00 97.31 100 GLN A C 1
ATOM 808 O O . GLN A 1 100 ? 39.716 8.993 -66.307 1.00 97.31 100 GLN A O 1
ATOM 813 N N . LEU A 1 101 ? 41.715 9.520 -67.212 1.00 97.50 101 LEU A N 1
ATOM 814 C CA . LEU A 1 101 ? 42.420 9.688 -65.945 1.00 97.50 101 LEU A CA 1
ATOM 815 C C . LEU A 1 101 ? 41.826 10.850 -65.140 1.00 97.50 101 LEU A C 1
ATOM 817 O O . LEU A 1 101 ? 41.447 10.652 -63.992 1.00 97.50 101 LEU A O 1
ATOM 821 N N . ALA A 1 102 ? 41.627 12.015 -65.761 1.00 97.50 102 ALA A N 1
ATOM 822 C CA . ALA A 1 102 ? 41.012 13.169 -65.106 1.00 97.50 102 ALA A CA 1
ATOM 823 C C . ALA A 1 102 ? 39.579 12.872 -64.618 1.00 97.50 102 ALA A C 1
ATOM 825 O O . ALA A 1 102 ? 39.197 13.252 -63.509 1.00 97.50 102 ALA A O 1
ATOM 826 N N . ALA A 1 103 ? 38.783 12.143 -65.409 1.00 97.38 103 ALA A N 1
ATOM 827 C CA . ALA A 1 103 ? 37.446 11.710 -65.004 1.00 97.38 103 ALA A CA 1
ATOM 828 C C . ALA A 1 103 ? 37.479 10.680 -63.857 1.00 97.38 103 ALA A C 1
ATOM 830 O O . ALA A 1 103 ? 36.606 10.690 -62.987 1.00 97.38 103 ALA A O 1
ATOM 831 N N . ALA A 1 104 ? 38.468 9.781 -63.832 1.00 97.69 104 ALA A N 1
ATOM 832 C CA . ALA A 1 104 ? 38.671 8.844 -62.730 1.00 97.69 104 ALA A CA 1
ATOM 833 C C . ALA A 1 104 ? 39.093 9.571 -61.446 1.00 97.69 104 ALA A C 1
ATOM 835 O O . ALA A 1 104 ? 38.484 9.348 -60.405 1.00 97.69 104 ALA A O 1
ATOM 836 N N . GLU A 1 105 ? 40.044 10.501 -61.530 1.00 97.88 105 GLU A N 1
ATOM 837 C CA . GLU A 1 105 ? 40.475 11.333 -60.404 1.00 97.88 105 GLU A CA 1
ATOM 838 C C . GLU A 1 105 ? 39.328 12.174 -59.839 1.00 97.88 105 GLU A C 1
ATOM 840 O O . GLU A 1 105 ? 39.149 12.234 -58.625 1.00 97.88 105 GLU A O 1
ATOM 845 N N . SER A 1 106 ? 38.508 12.786 -60.701 1.00 97.88 106 SER A N 1
ATOM 846 C CA . SER A 1 106 ? 37.335 13.550 -60.266 1.00 97.88 106 SER A CA 1
ATOM 847 C C . SER A 1 106 ? 36.313 12.669 -59.538 1.00 97.88 106 SER A C 1
ATOM 849 O O . SER A 1 106 ? 35.819 13.065 -58.481 1.00 97.88 106 SER A O 1
ATOM 851 N N . ARG A 1 107 ? 36.038 11.459 -60.048 1.00 97.50 107 ARG A N 1
ATOM 852 C CA . ARG A 1 107 ? 35.152 10.495 -59.376 1.00 97.50 107 ARG A CA 1
ATOM 853 C C . ARG A 1 107 ? 35.728 10.018 -58.046 1.00 97.50 107 ARG A C 1
ATOM 855 O O . ARG A 1 107 ? 35.003 10.005 -57.060 1.00 97.50 107 ARG A O 1
ATOM 862 N N . HIS A 1 108 ? 37.015 9.674 -57.996 1.00 98.00 108 HIS A N 1
ATOM 863 C CA . HIS A 1 108 ? 37.674 9.249 -56.760 1.00 98.00 108 HIS A CA 1
ATOM 864 C C . HIS A 1 108 ? 37.673 10.358 -55.712 1.00 98.00 108 HIS A C 1
ATOM 866 O O . HIS A 1 108 ? 37.355 10.094 -54.559 1.00 98.00 108 HIS A O 1
ATOM 872 N N . ARG A 1 109 ? 37.952 11.606 -56.109 1.00 98.31 109 ARG A N 1
ATOM 873 C CA . ARG A 1 109 ? 37.881 12.756 -55.201 1.00 98.31 109 ARG A CA 1
ATOM 874 C C . ARG A 1 109 ? 36.486 12.904 -54.596 1.00 98.31 109 ARG A C 1
ATOM 876 O O . ARG A 1 109 ? 36.385 13.144 -53.402 1.00 98.31 109 ARG A O 1
ATOM 883 N N . LYS A 1 110 ? 35.429 12.723 -55.395 1.00 98.12 110 LYS A N 1
ATOM 884 C CA . LYS A 1 110 ? 34.051 12.754 -54.893 1.00 98.12 110 LYS A CA 1
ATOM 885 C C . LYS A 1 110 ? 33.781 11.627 -53.890 1.00 98.12 110 LYS A C 1
ATOM 887 O O . LYS A 1 110 ? 33.293 11.904 -52.808 1.00 98.12 110 LYS A O 1
ATOM 892 N N . VAL A 1 111 ? 34.169 10.392 -54.214 1.00 98.31 111 VAL A N 1
ATOM 893 C CA . VAL A 1 111 ? 33.996 9.242 -53.307 1.00 98.31 111 VAL A CA 1
ATOM 894 C C . VAL A 1 111 ? 34.735 9.447 -51.983 1.00 98.31 111 VAL A C 1
ATOM 896 O O . VAL A 1 111 ? 34.198 9.106 -50.938 1.00 98.31 111 VAL A O 1
ATOM 899 N N . ILE A 1 112 ? 35.944 10.016 -52.006 1.00 98.06 112 ILE A N 1
ATOM 900 C CA . ILE A 1 112 ? 36.696 10.317 -50.778 1.00 98.06 112 ILE A CA 1
ATOM 901 C C . ILE A 1 112 ? 35.927 11.315 -49.908 1.00 98.06 112 ILE A C 1
ATOM 903 O O . ILE A 1 112 ? 35.768 11.059 -48.721 1.00 98.06 112 ILE A O 1
ATOM 907 N N . LEU A 1 113 ? 35.410 12.399 -50.496 1.00 98.00 113 LEU A N 1
ATOM 908 C CA . LEU A 1 113 ? 34.615 13.387 -49.760 1.00 98.00 113 LEU A CA 1
ATOM 909 C C . LEU A 1 113 ? 33.339 12.767 -49.177 1.00 98.00 113 LEU A C 1
ATOM 911 O O . LEU A 1 113 ? 33.070 12.945 -47.994 1.00 98.00 113 LEU A O 1
ATOM 915 N N . ASP A 1 114 ? 32.604 11.982 -49.969 1.00 97.75 114 ASP A N 1
ATOM 916 C CA . ASP A 1 114 ? 31.384 11.307 -49.511 1.00 97.75 114 ASP A CA 1
ATOM 917 C C . ASP A 1 114 ? 31.688 10.357 -48.326 1.00 97.75 114 ASP A C 1
ATOM 919 O O . ASP A 1 114 ? 30.940 10.309 -47.350 1.00 97.75 114 ASP A O 1
ATOM 923 N N . LEU A 1 115 ? 32.818 9.634 -48.365 1.00 98.19 115 LEU A N 1
ATOM 924 C CA . LEU A 1 115 ? 33.261 8.751 -47.276 1.00 98.19 115 LEU A CA 1
ATOM 925 C C . LEU A 1 115 ? 33.725 9.516 -46.029 1.00 98.19 115 LEU A C 1
ATOM 927 O O . LEU A 1 115 ? 33.489 9.063 -44.909 1.00 98.19 115 LEU A O 1
ATOM 931 N N . GLU A 1 116 ? 34.407 10.648 -46.200 1.00 97.50 116 GLU A N 1
ATOM 932 C CA . GLU A 1 116 ? 34.818 11.510 -45.088 1.00 97.50 116 GLU A CA 1
ATOM 933 C C . GLU A 1 116 ? 33.602 12.108 -44.375 1.00 97.50 116 GLU A C 1
ATOM 935 O O . GLU A 1 116 ? 33.558 12.111 -43.141 1.00 97.50 116 GLU A O 1
ATOM 940 N N . GLU A 1 117 ? 32.595 12.535 -45.137 1.00 97.94 117 GLU A N 1
ATOM 941 C CA . GLU A 1 117 ? 31.325 13.008 -44.600 1.00 97.94 117 GLU A CA 1
ATOM 942 C C . GLU A 1 117 ? 30.561 11.910 -43.850 1.00 97.94 117 GLU A C 1
ATOM 944 O O . GLU A 1 117 ? 30.116 12.152 -42.729 1.00 97.94 117 GLU A O 1
ATOM 949 N N . GLU A 1 118 ? 30.436 10.701 -44.413 1.00 97.31 118 GLU A N 1
ATOM 950 C CA . GLU A 1 118 ? 29.805 9.570 -43.713 1.00 97.31 118 GLU A CA 1
ATOM 951 C C . GLU A 1 118 ? 30.551 9.213 -42.426 1.00 97.31 118 GLU A C 1
ATOM 953 O O . GLU A 1 118 ? 29.940 8.992 -41.382 1.00 97.31 118 GLU A O 1
ATOM 958 N N . ARG A 1 119 ? 31.890 9.225 -42.447 1.00 97.88 119 ARG A N 1
ATOM 959 C CA . ARG A 1 119 ? 32.686 8.987 -41.237 1.00 97.88 119 ARG A CA 1
ATOM 960 C C . ARG A 1 119 ? 32.399 10.037 -40.164 1.00 97.88 119 ARG A C 1
ATOM 962 O O . ARG A 1 119 ? 32.339 9.696 -38.984 1.00 97.88 119 ARG A O 1
ATOM 969 N N . GLN A 1 120 ? 32.256 11.304 -40.553 1.00 97.38 120 GLN A N 1
ATOM 970 C CA . GLN A 1 120 ? 31.936 12.378 -39.617 1.00 97.38 120 GLN A CA 1
ATOM 971 C C . GLN A 1 120 ? 30.508 12.252 -39.075 1.00 97.38 120 GLN A C 1
ATOM 973 O O . GLN A 1 120 ? 30.331 12.398 -37.867 1.00 97.38 120 GLN A O 1
ATOM 978 N N . ARG A 1 121 ? 29.523 11.933 -39.927 1.00 97.50 121 ARG A N 1
ATOM 979 C CA . ARG A 1 121 ? 28.139 11.658 -39.506 1.00 97.50 121 ARG A CA 1
ATOM 980 C C . ARG A 1 121 ? 28.089 10.521 -38.492 1.00 97.50 121 ARG A C 1
ATOM 982 O O . ARG A 1 121 ? 27.620 10.724 -37.382 1.00 97.50 121 ARG A O 1
ATOM 989 N N . HIS A 1 122 ? 28.705 9.380 -38.797 1.00 97.62 122 HIS A N 1
ATOM 990 C CA . HIS A 1 122 ? 28.756 8.246 -37.873 1.00 97.62 122 HIS A CA 1
ATOM 991 C C . HIS A 1 122 ? 29.425 8.572 -36.535 1.00 97.62 122 HIS A C 1
ATOM 993 O O . HIS A 1 122 ? 28.978 8.095 -35.493 1.00 97.62 122 HIS A O 1
ATOM 999 N N . ALA A 1 123 ? 30.494 9.374 -36.539 1.00 96.69 123 ALA A N 1
ATOM 1000 C CA . ALA A 1 123 ? 31.141 9.801 -35.303 1.00 96.69 123 ALA A CA 1
ATOM 1001 C C . ALA A 1 123 ? 30.218 10.688 -34.447 1.00 96.69 123 ALA A C 1
ATOM 1003 O O . ALA A 1 123 ? 30.204 10.541 -33.227 1.00 96.69 123 ALA A O 1
ATOM 1004 N N . GLN A 1 124 ? 29.441 11.575 -35.079 1.00 96.38 124 GLN A N 1
ATOM 1005 C CA . GLN A 1 124 ? 28.448 12.413 -34.400 1.00 96.38 124 GLN A CA 1
ATOM 1006 C C . GLN A 1 124 ? 27.287 11.573 -33.859 1.00 96.38 124 GLN A C 1
ATOM 1008 O O . GLN A 1 124 ? 27.007 11.650 -32.668 1.00 96.38 124 GLN A O 1
ATOM 1013 N N . ASP A 1 125 ? 26.705 10.697 -34.682 1.00 96.62 125 ASP A N 1
ATOM 1014 C CA . ASP A 1 125 ? 25.607 9.808 -34.280 1.00 96.62 125 ASP A CA 1
ATOM 1015 C C . ASP A 1 125 ? 26.005 8.906 -33.100 1.00 96.62 125 ASP A C 1
ATOM 1017 O O . ASP A 1 125 ? 25.212 8.658 -32.193 1.00 96.62 125 ASP A O 1
ATOM 1021 N N . THR A 1 126 ? 27.255 8.427 -33.087 1.00 96.31 126 THR A N 1
ATOM 1022 C CA . THR A 1 126 ? 27.782 7.612 -31.981 1.00 96.31 126 THR A CA 1
ATOM 1023 C C . THR A 1 126 ? 27.883 8.432 -30.696 1.00 96.31 126 THR A C 1
ATOM 1025 O O . THR A 1 126 ? 27.436 7.975 -29.649 1.00 96.31 126 THR A O 1
ATOM 1028 N N . ALA A 1 127 ? 28.416 9.656 -30.771 1.00 96.81 127 ALA A N 1
ATOM 1029 C CA . ALA A 1 127 ? 28.544 10.529 -29.605 1.00 96.81 127 ALA A CA 1
ATOM 1030 C C . ALA A 1 127 ? 27.175 10.935 -29.029 1.00 96.81 127 ALA A C 1
ATOM 1032 O O . ALA A 1 127 ? 26.977 10.892 -27.817 1.00 96.81 127 ALA A O 1
ATOM 1033 N N . GLU A 1 128 ? 26.209 11.269 -29.888 1.00 96.38 128 GLU A N 1
ATOM 1034 C CA . GLU A 1 128 ? 24.836 11.561 -29.461 1.00 96.38 128 GLU A CA 1
ATOM 1035 C C . GLU A 1 128 ? 24.165 10.326 -28.835 1.00 96.38 128 GLU A C 1
ATOM 1037 O O . GLU A 1 128 ? 23.454 10.433 -27.831 1.00 96.38 128 GLU A O 1
ATOM 1042 N N . GLY A 1 129 ? 24.426 9.137 -29.388 1.00 96.94 129 GLY A N 1
ATOM 1043 C CA . GLY A 1 129 ? 23.973 7.865 -28.827 1.00 96.94 129 GLY A CA 1
ATOM 1044 C C . GLY A 1 129 ? 24.532 7.589 -27.428 1.00 96.94 129 GLY A C 1
ATOM 1045 O O . GLY A 1 129 ? 23.790 7.132 -26.550 1.00 96.94 129 GLY A O 1
ATOM 1046 N N . ASP A 1 130 ? 25.806 7.907 -27.193 1.00 97.31 130 ASP A N 1
ATOM 1047 C CA . ASP A 1 130 ? 26.455 7.764 -25.886 1.00 97.31 130 ASP A CA 1
ATOM 1048 C C . ASP A 1 130 ? 25.836 8.711 -24.840 1.00 97.31 130 ASP A C 1
ATOM 1050 O O . ASP A 1 130 ? 25.520 8.276 -23.728 1.00 97.31 130 ASP A O 1
ATOM 1054 N N . ASP A 1 131 ? 25.568 9.972 -25.201 1.00 97.25 131 ASP A N 1
ATOM 1055 C CA . ASP A 1 131 ? 24.909 10.946 -24.317 1.00 97.25 131 ASP A CA 1
ATOM 1056 C C . ASP A 1 131 ? 23.497 10.489 -23.914 1.00 97.25 131 ASP A C 1
ATOM 1058 O O . ASP A 1 131 ? 23.123 10.534 -22.735 1.00 97.25 131 ASP A O 1
ATOM 1062 N N . VAL A 1 132 ? 22.706 10.003 -24.878 1.00 98.00 132 VAL A 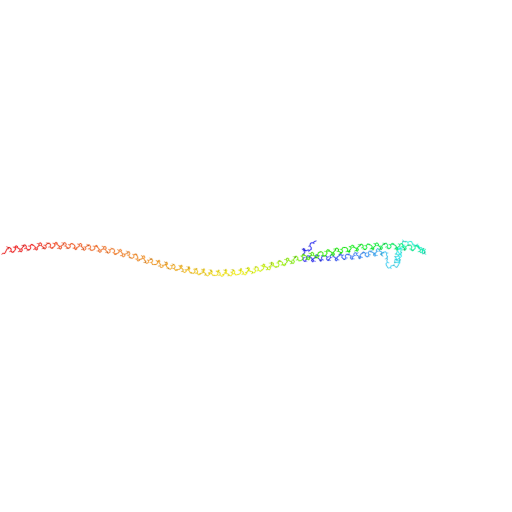N 1
ATOM 1063 C CA . VAL A 1 132 ? 21.363 9.459 -24.613 1.00 98.00 132 VAL A CA 1
ATOM 1064 C C . VAL A 1 132 ? 21.444 8.240 -23.696 1.00 98.00 132 VAL A C 1
ATOM 1066 O O . VAL A 1 132 ? 20.668 8.133 -22.741 1.00 98.00 132 VAL A O 1
ATOM 1069 N N . THR A 1 133 ? 22.395 7.340 -23.950 1.00 98.12 133 THR A N 1
ATOM 1070 C CA . THR A 1 133 ? 22.606 6.138 -23.134 1.00 98.12 133 THR A CA 1
ATOM 1071 C C . THR A 1 133 ? 22.945 6.513 -21.694 1.00 98.12 133 THR A C 1
ATOM 1073 O O . THR A 1 133 ? 22.281 6.044 -20.768 1.00 98.12 133 THR A O 1
ATOM 1076 N N . TYR A 1 134 ? 23.887 7.435 -21.493 1.00 98.19 134 TYR A N 1
ATOM 1077 C CA . TYR A 1 134 ? 24.267 7.921 -20.168 1.00 98.19 134 TYR A CA 1
ATOM 1078 C C . TYR A 1 134 ? 23.086 8.551 -19.412 1.00 98.19 134 TYR A C 1
ATOM 1080 O O . TYR A 1 134 ? 22.865 8.271 -18.229 1.00 98.19 134 TYR A O 1
ATOM 1088 N N . MET A 1 135 ? 22.281 9.379 -20.087 1.00 98.31 135 MET A N 1
ATOM 1089 C CA . MET A 1 135 ? 21.102 10.002 -19.478 1.00 98.31 135 MET A CA 1
ATOM 1090 C C . MET A 1 135 ? 20.058 8.965 -19.042 1.00 98.31 135 MET A C 1
ATOM 1092 O O . MET A 1 135 ? 19.494 9.079 -17.949 1.00 98.31 135 MET A O 1
ATOM 1096 N N . LEU A 1 136 ? 19.823 7.934 -19.859 1.00 98.12 136 LEU A N 1
ATOM 1097 C CA . LEU A 1 136 ? 18.908 6.839 -19.528 1.00 98.12 136 LEU A CA 1
ATOM 1098 C C . LEU A 1 136 ? 19.422 5.984 -18.367 1.00 98.12 136 LEU A C 1
ATOM 1100 O O . LEU A 1 136 ? 18.641 5.614 -17.489 1.00 98.12 136 LEU A O 1
ATOM 1104 N N . GLU A 1 137 ? 20.719 5.688 -18.324 1.00 98.31 137 GLU A N 1
ATOM 1105 C CA . GLU A 1 137 ? 21.332 4.955 -17.214 1.00 98.31 137 GLU A CA 1
ATOM 1106 C C . GLU A 1 137 ? 21.212 5.724 -15.898 1.00 98.31 137 GLU A C 1
ATOM 1108 O O . GLU A 1 137 ? 20.804 5.154 -14.883 1.00 98.31 137 GLU A O 1
ATOM 1113 N N . LYS A 1 138 ? 21.450 7.037 -15.928 1.00 98.62 138 LYS A N 1
ATOM 1114 C CA . LYS A 1 138 ? 21.291 7.906 -14.760 1.00 98.62 138 LYS A CA 1
ATOM 1115 C C . LYS A 1 138 ? 19.847 7.953 -14.256 1.00 98.62 138 LYS A C 1
ATOM 1117 O O . LYS A 1 138 ? 19.613 7.862 -13.049 1.00 98.62 138 LYS A O 1
ATOM 1122 N N . GLU A 1 139 ? 18.863 8.064 -15.151 1.00 98.25 139 GLU A N 1
ATOM 1123 C CA . GLU A 1 139 ? 17.450 7.976 -14.757 1.00 98.25 139 GLU A CA 1
ATOM 1124 C C . GLU A 1 139 ? 17.096 6.583 -14.218 1.00 98.25 139 GLU A C 1
ATOM 1126 O O . GLU A 1 139 ? 16.386 6.482 -13.216 1.00 98.25 139 GLU A O 1
ATOM 1131 N N . ARG A 1 140 ? 17.636 5.502 -14.799 1.00 98.50 140 ARG A N 1
ATOM 1132 C CA . ARG A 1 140 ? 17.446 4.134 -14.289 1.00 98.50 140 ARG A CA 1
ATOM 1133 C C . ARG A 1 140 ? 17.952 4.002 -12.855 1.00 98.50 140 ARG A C 1
ATOM 1135 O O . ARG A 1 140 ? 17.256 3.433 -12.013 1.00 98.50 140 ARG A O 1
ATOM 1142 N N . GLU A 1 141 ? 19.142 4.516 -12.562 1.00 98.56 141 GLU A N 1
ATOM 1143 C CA . GLU A 1 141 ? 19.713 4.509 -11.212 1.00 98.56 141 GLU A CA 1
ATOM 1144 C C . GLU A 1 141 ? 18.866 5.324 -10.234 1.00 98.56 141 GLU A C 1
ATOM 1146 O O . GLU A 1 141 ? 18.520 4.823 -9.161 1.00 98.56 141 GLU A O 1
ATOM 1151 N N . ARG A 1 142 ? 18.446 6.535 -10.626 1.00 98.69 142 ARG A N 1
ATOM 1152 C CA . ARG A 1 142 ? 17.563 7.388 -9.816 1.00 98.69 142 ARG A CA 1
ATOM 1153 C C . ARG A 1 142 ? 16.245 6.686 -9.483 1.00 98.69 142 ARG A C 1
ATOM 1155 O O . ARG A 1 142 ? 15.833 6.660 -8.322 1.00 98.69 142 ARG A O 1
ATOM 1162 N N . LEU A 1 143 ? 15.600 6.081 -10.482 1.00 98.50 143 LEU A N 1
ATOM 1163 C CA . LEU A 1 143 ? 14.354 5.333 -10.306 1.00 98.50 143 LEU A CA 1
ATOM 1164 C C . LEU A 1 143 ? 14.552 4.082 -9.444 1.00 98.50 143 LEU A C 1
ATOM 1166 O O . LEU A 1 143 ? 13.689 3.756 -8.632 1.00 98.50 143 LEU A O 1
ATOM 1170 N N . THR A 1 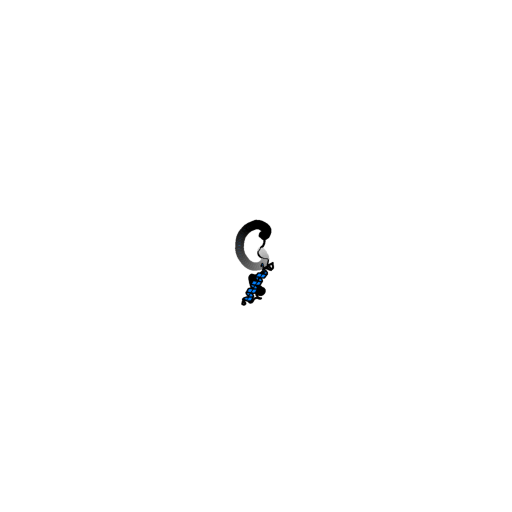144 ? 15.693 3.404 -9.573 1.00 98.50 144 THR A N 1
ATOM 1171 C CA . THR A 1 144 ? 16.027 2.235 -8.747 1.00 98.50 144 THR A CA 1
ATOM 1172 C C . THR A 1 144 ? 16.165 2.626 -7.277 1.00 98.50 144 THR A C 1
ATOM 1174 O O . THR A 1 144 ? 15.546 1.998 -6.418 1.00 98.50 144 THR A O 1
ATOM 1177 N N . GLN A 1 145 ? 16.888 3.710 -6.984 1.00 98.69 145 GLN A N 1
ATOM 1178 C CA . GLN A 1 145 ? 17.027 4.236 -5.622 1.00 98.69 145 GLN A CA 1
ATOM 1179 C C . GLN A 1 145 ? 15.676 4.662 -5.034 1.00 98.69 145 GLN A C 1
ATOM 1181 O O . GLN A 1 145 ? 15.371 4.348 -3.882 1.00 98.69 145 GLN A O 1
ATOM 1186 N N . GLN A 1 146 ? 14.831 5.328 -5.829 1.00 98.56 146 GLN A N 1
ATOM 1187 C CA . GLN A 1 146 ? 13.484 5.705 -5.398 1.00 98.56 146 GLN A CA 1
ATOM 1188 C C . GLN A 1 146 ? 12.627 4.468 -5.092 1.00 98.56 146 GLN A C 1
ATOM 1190 O O . GLN A 1 146 ? 11.963 4.415 -4.058 1.00 98.56 146 GLN A O 1
ATOM 1195 N N . LEU A 1 147 ? 12.681 3.439 -5.940 1.00 98.56 147 LEU A N 1
ATOM 1196 C CA . LEU A 1 147 ? 11.956 2.190 -5.724 1.00 98.56 147 LEU A CA 1
ATOM 1197 C C . LEU A 1 147 ? 12.419 1.464 -4.452 1.00 98.56 147 LEU A C 1
ATOM 1199 O O . LEU A 1 147 ? 11.594 0.917 -3.720 1.00 98.56 147 LEU A O 1
ATOM 1203 N N . GLU A 1 148 ? 13.722 1.434 -4.176 1.00 98.62 148 GLU A N 1
ATOM 1204 C CA . GLU A 1 148 ? 14.269 0.844 -2.950 1.00 98.62 148 GLU A CA 1
ATOM 1205 C C . GLU A 1 148 ? 13.828 1.604 -1.698 1.00 98.62 148 GLU A C 1
ATOM 1207 O O . GLU A 1 148 ? 13.429 0.980 -0.707 1.00 98.62 148 GLU A O 1
ATOM 1212 N N . PHE A 1 149 ? 13.827 2.938 -1.759 1.00 98.56 149 PHE A N 1
ATOM 1213 C CA . PHE A 1 149 ? 13.320 3.782 -0.685 1.00 98.56 149 PHE A CA 1
ATOM 1214 C C . PHE A 1 149 ? 11.842 3.491 -0.396 1.00 98.56 149 PHE A C 1
ATOM 1216 O O . PHE A 1 149 ? 11.501 3.174 0.748 1.00 98.56 149 PHE A O 1
ATOM 1223 N N . GLU A 1 150 ? 10.985 3.487 -1.420 1.00 98.38 150 GLU A N 1
ATOM 1224 C CA . GLU A 1 150 ? 9.554 3.187 -1.277 1.00 98.38 150 GLU A CA 1
ATOM 1225 C C . GLU A 1 150 ? 9.319 1.768 -0.739 1.00 98.38 150 GLU A C 1
ATOM 1227 O O . GLU A 1 150 ? 8.562 1.572 0.213 1.00 98.38 150 GLU A O 1
ATOM 1232 N N . LYS A 1 151 ? 10.047 0.763 -1.248 1.00 98.69 151 LYS A N 1
ATOM 1233 C CA . LYS A 1 151 ? 10.000 -0.610 -0.708 1.00 98.69 151 LYS A CA 1
ATOM 1234 C C . LYS A 1 151 ? 10.370 -0.657 0.775 1.00 98.69 151 LYS A C 1
ATOM 1236 O O . LYS A 1 151 ? 9.784 -1.435 1.530 1.00 98.69 151 LYS A O 1
ATOM 1241 N N . SER A 1 152 ? 11.346 0.141 1.208 1.00 98.44 152 SER A N 1
ATOM 1242 C CA . SER A 1 152 ? 11.738 0.211 2.618 1.00 98.44 152 SER A CA 1
ATOM 1243 C C . SER A 1 152 ? 10.644 0.842 3.488 1.00 98.44 152 SER A C 1
ATOM 1245 O O . SER A 1 152 ? 10.392 0.357 4.593 1.00 98.44 152 SER A O 1
ATOM 1247 N N . GLN A 1 153 ? 9.957 1.867 2.978 1.00 98.62 153 GLN A N 1
ATOM 1248 C CA . GLN A 1 153 ? 8.853 2.542 3.659 1.00 98.62 153 GLN A CA 1
ATOM 1249 C C . GLN A 1 153 ? 7.636 1.624 3.782 1.00 98.62 153 GLN A C 1
ATOM 1251 O O . GLN A 1 153 ? 7.115 1.457 4.884 1.00 98.62 153 GLN A O 1
ATOM 1256 N N . VAL A 1 154 ? 7.259 0.931 2.703 1.00 98.62 154 VAL A N 1
ATOM 1257 C CA . VAL A 1 154 ? 6.187 -0.078 2.719 1.00 98.62 154 VAL A CA 1
ATOM 1258 C C . VAL A 1 154 ? 6.464 -1.144 3.780 1.00 98.62 154 VAL A C 1
ATOM 1260 O O . VAL A 1 154 ? 5.621 -1.381 4.639 1.00 98.62 154 VAL A O 1
ATOM 1263 N N . LYS A 1 155 ? 7.682 -1.704 3.830 1.00 98.62 155 LYS A N 1
ATOM 1264 C CA . LYS A 1 155 ? 8.055 -2.696 4.858 1.00 98.62 155 LYS A CA 1
ATOM 1265 C C . LYS A 1 155 ? 7.955 -2.165 6.294 1.00 98.62 155 LYS A C 1
ATOM 1267 O O . LYS A 1 155 ? 7.713 -2.950 7.213 1.00 98.62 155 LYS A O 1
ATOM 1272 N N . LYS A 1 156 ? 8.200 -0.870 6.530 1.00 98.62 156 LYS A N 1
ATOM 1273 C CA . LYS A 1 156 ? 8.019 -0.257 7.859 1.00 98.62 156 LYS A CA 1
ATOM 1274 C C . LYS A 1 156 ? 6.535 -0.168 8.205 1.00 98.62 156 LYS A C 1
ATOM 1276 O O . LYS A 1 156 ? 6.145 -0.656 9.265 1.00 98.62 156 LYS A O 1
ATOM 1281 N N . PHE A 1 157 ? 5.719 0.357 7.293 1.00 98.38 157 PHE A N 1
ATOM 1282 C CA . PHE A 1 157 ? 4.280 0.493 7.508 1.00 98.38 157 PHE A CA 1
ATOM 1283 C C . PHE A 1 157 ? 3.569 -0.855 7.641 1.00 98.38 157 PHE A C 1
ATOM 1285 O O . PHE A 1 157 ? 2.716 -0.998 8.507 1.00 98.38 157 PHE A O 1
ATOM 1292 N N . GLU A 1 158 ? 3.966 -1.885 6.893 1.00 98.56 158 GLU A N 1
ATOM 1293 C CA . GLU A 1 158 ? 3.438 -3.248 7.058 1.00 98.56 158 GLU A CA 1
ATOM 1294 C C . GLU A 1 158 ? 3.711 -3.806 8.464 1.00 98.56 158 GLU A C 1
ATOM 1296 O O . GLU A 1 158 ? 2.845 -4.431 9.083 1.00 98.56 158 GLU A O 1
ATOM 1301 N N . LYS A 1 159 ? 4.910 -3.561 9.014 1.00 98.56 159 LYS A N 1
ATOM 1302 C CA . LYS A 1 159 ? 5.248 -3.970 10.387 1.00 98.56 159 LYS A CA 1
ATOM 1303 C C . LYS A 1 159 ? 4.417 -3.213 11.419 1.00 98.56 159 LYS A C 1
ATOM 1305 O O . LYS A 1 159 ? 3.982 -3.820 12.396 1.00 98.56 159 LYS A O 1
ATOM 1310 N N . GLU A 1 160 ? 4.214 -1.914 11.230 1.00 98.44 160 GLU A N 1
ATOM 1311 C CA . GLU A 1 160 ? 3.372 -1.094 12.109 1.00 98.44 160 GLU A CA 1
ATOM 1312 C C . GLU A 1 160 ? 1.904 -1.515 12.037 1.00 98.44 160 GLU A C 1
ATOM 1314 O O . GLU A 1 160 ? 1.289 -1.746 13.075 1.00 98.44 160 GLU A O 1
ATOM 1319 N N . GLN A 1 161 ? 1.374 -1.735 10.834 1.00 98.44 161 GLN A N 1
ATOM 1320 C CA . GLN A 1 161 ? 0.021 -2.239 10.616 1.00 98.44 161 GLN A CA 1
ATOM 1321 C C . GLN A 1 161 ? -0.180 -3.592 11.301 1.00 98.44 161 GLN A C 1
ATOM 1323 O O . GLN A 1 161 ? -1.171 -3.784 12.003 1.00 98.44 161 GLN A O 1
ATOM 1328 N N . LYS A 1 162 ? 0.775 -4.522 11.165 1.00 98.69 162 LYS A N 1
ATOM 1329 C CA . LYS A 1 162 ? 0.707 -5.829 11.830 1.00 98.69 162 LYS A CA 1
ATOM 1330 C C . LYS A 1 162 ? 0.696 -5.696 13.356 1.00 98.69 162 LYS A C 1
ATOM 1332 O O . LYS A 1 162 ? -0.081 -6.383 14.017 1.00 98.69 162 LYS A O 1
ATOM 1337 N N . LYS A 1 163 ? 1.516 -4.798 13.918 1.00 98.69 163 LYS A N 1
ATOM 1338 C CA . LYS A 1 163 ? 1.531 -4.507 15.363 1.00 98.69 163 LYS A CA 1
ATOM 1339 C C . LYS A 1 163 ? 0.194 -3.930 15.830 1.00 98.69 163 LYS A C 1
ATOM 1341 O O . LYS A 1 163 ? -0.400 -4.477 16.756 1.00 98.69 163 LYS A O 1
ATOM 1346 N N . LEU A 1 164 ? -0.307 -2.889 15.167 1.00 98.44 164 LEU A N 1
ATOM 1347 C CA . LEU A 1 164 ? -1.584 -2.254 15.506 1.00 98.44 164 LEU A CA 1
ATOM 1348 C C . LEU A 1 164 ? -2.757 -3.232 15.377 1.00 98.44 164 LEU A C 1
ATOM 1350 O O . LEU A 1 164 ? -3.623 -3.272 16.246 1.00 98.44 164 LEU A O 1
ATOM 1354 N N . SER A 1 165 ? -2.753 -4.078 14.345 1.00 98.44 165 SER A N 1
ATOM 1355 C CA . SER A 1 165 ? -3.758 -5.130 14.175 1.00 98.44 165 SER A CA 1
ATOM 1356 C C . SER A 1 165 ? -3.737 -6.124 15.336 1.00 98.44 165 SER A C 1
ATOM 1358 O O . SER A 1 165 ? -4.794 -6.453 15.865 1.00 98.44 165 SER A O 1
ATOM 1360 N N . SER A 1 166 ? -2.552 -6.576 15.767 1.00 98.44 166 SER A N 1
ATOM 1361 C CA . SER A 1 166 ? -2.440 -7.497 16.907 1.00 98.44 166 SER A CA 1
ATOM 1362 C C . SER A 1 166 ? -2.911 -6.869 18.223 1.00 98.44 166 SER A C 1
ATOM 1364 O O . SER A 1 166 ? -3.603 -7.523 18.996 1.00 98.44 166 SER A O 1
ATOM 1366 N N . GLN A 1 167 ? -2.614 -5.583 18.444 1.00 98.44 167 GLN A N 1
ATOM 1367 C CA . GLN A 1 167 ? -3.087 -4.841 19.616 1.00 98.44 167 GLN A CA 1
ATOM 1368 C C . GLN A 1 167 ? -4.611 -4.678 19.601 1.00 98.44 167 GLN A C 1
ATOM 1370 O O . GLN A 1 167 ? -5.263 -4.869 20.623 1.00 98.44 167 GLN A O 1
ATOM 1375 N N . LEU A 1 168 ? -5.197 -4.374 18.439 1.00 98.50 168 LEU A N 1
ATOM 1376 C CA . LEU A 1 168 ? -6.647 -4.264 18.288 1.00 98.50 168 LEU A CA 1
ATOM 1377 C C . LEU A 1 168 ? -7.353 -5.600 18.560 1.00 98.50 168 LEU A C 1
ATOM 1379 O O . LEU A 1 168 ? -8.415 -5.621 19.180 1.00 98.50 168 LEU A O 1
ATOM 1383 N N . GLU A 1 169 ? -6.783 -6.711 18.094 1.00 98.50 169 GLU A N 1
ATOM 1384 C CA . GLU A 1 169 ? -7.300 -8.058 18.351 1.00 98.50 169 GLU A CA 1
ATOM 1385 C C . GLU A 1 169 ? -7.259 -8.396 19.850 1.00 98.50 169 GLU A C 1
ATOM 1387 O O . GLU A 1 169 ? -8.247 -8.880 20.410 1.00 98.50 169 GLU A O 1
ATOM 1392 N N . GLU A 1 170 ? -6.156 -8.063 20.525 1.00 98.50 170 GLU A N 1
ATOM 1393 C CA . GLU A 1 170 ? -6.009 -8.250 21.966 1.00 98.50 170 GLU A CA 1
ATOM 1394 C C . GLU A 1 170 ? -7.030 -7.411 22.750 1.00 98.50 170 GLU A C 1
ATOM 1396 O O . GLU A 1 170 ? -7.749 -7.954 23.591 1.00 98.50 170 GLU A O 1
ATOM 1401 N N . GLU A 1 171 ? -7.190 -6.126 22.426 1.00 98.38 171 GLU A N 1
ATOM 1402 C CA . GLU A 1 171 ? -8.195 -5.262 23.057 1.00 98.38 171 GLU A CA 1
ATOM 1403 C C . GLU A 1 171 ? -9.626 -5.755 22.818 1.00 98.38 171 GLU A C 1
ATOM 1405 O O . GLU A 1 171 ? -10.440 -5.788 23.743 1.00 98.38 171 GLU A O 1
ATOM 1410 N N . ARG A 1 172 ? -9.943 -6.229 21.607 1.00 98.50 172 ARG A N 1
ATOM 1411 C CA . ARG A 1 172 ? -11.245 -6.851 21.318 1.00 98.50 172 ARG A CA 1
ATOM 1412 C C . ARG A 1 172 ? -11.476 -8.095 22.170 1.00 98.50 172 ARG A C 1
ATOM 1414 O O . ARG A 1 172 ? -12.589 -8.295 22.660 1.00 98.50 172 ARG A O 1
ATOM 1421 N N . SER A 1 173 ? -10.447 -8.917 22.373 1.00 98.44 173 SER A N 1
ATOM 1422 C CA . SER A 1 173 ? -10.544 -10.112 23.216 1.00 98.44 173 SER A CA 1
ATOM 1423 C C . SER A 1 173 ? -10.792 -9.756 24.689 1.00 98.44 173 SER A C 1
ATOM 1425 O O . SER A 1 173 ? -11.708 -10.311 25.305 1.00 98.44 173 SER A O 1
ATOM 1427 N N . ARG A 1 174 ? -10.074 -8.753 25.217 1.00 98.44 174 ARG A N 1
ATOM 1428 C CA . ARG A 1 174 ? -10.265 -8.212 26.573 1.00 98.44 174 ARG A CA 1
ATOM 1429 C C . ARG A 1 174 ? -11.668 -7.643 26.735 1.00 98.44 174 ARG A C 1
ATOM 1431 O O . ARG A 1 174 ? -12.367 -7.991 27.685 1.00 98.44 174 ARG A O 1
ATOM 1438 N N . HIS A 1 175 ? -12.123 -6.839 25.775 1.00 98.44 175 HIS A N 1
ATOM 1439 C CA . HIS A 1 175 ? -13.460 -6.252 25.795 1.00 98.44 175 HIS A CA 1
ATOM 1440 C C . HIS A 1 175 ? -14.554 -7.326 25.786 1.00 98.44 175 HIS A C 1
ATOM 1442 O O . HIS A 1 175 ? -15.512 -7.237 26.553 1.00 98.44 175 HIS A O 1
ATOM 1448 N N . LYS A 1 176 ? -14.406 -8.380 24.971 1.00 98.69 176 LYS A N 1
ATOM 1449 C CA . LYS A 1 176 ? -15.347 -9.511 24.943 1.00 98.69 176 LYS A CA 1
ATOM 1450 C C . LYS A 1 176 ? -15.427 -10.212 26.303 1.00 98.69 176 LYS A C 1
ATOM 1452 O O . LYS A 1 176 ? -16.525 -10.532 26.759 1.00 98.69 176 LYS A O 1
ATOM 1457 N N . GLN A 1 177 ? -14.287 -10.420 26.963 1.00 98.25 177 GLN A N 1
ATOM 1458 C CA . GLN A 1 177 ? -14.235 -11.015 28.299 1.00 98.25 177 GLN A CA 1
ATOM 1459 C C . GLN A 1 177 ? -14.904 -10.118 29.349 1.00 98.25 177 GLN A C 1
ATOM 1461 O O . GLN A 1 177 ? -15.749 -10.595 30.106 1.00 98.25 177 GLN A O 1
ATOM 1466 N N . LEU A 1 178 ? -14.573 -8.823 29.367 1.00 98.31 178 LEU A N 1
ATOM 1467 C CA . LEU A 1 178 ? -15.181 -7.830 30.258 1.00 98.31 178 LEU A CA 1
ATOM 1468 C C . LEU A 1 178 ? -16.698 -7.750 30.067 1.00 98.31 178 LEU A C 1
ATOM 1470 O O . LEU A 1 178 ? -17.441 -7.807 31.043 1.00 98.31 178 LEU A O 1
ATOM 1474 N N . SER A 1 179 ? -17.164 -7.689 28.819 1.00 98.50 179 SER A N 1
ATOM 1475 C CA . SER A 1 179 ? -18.590 -7.675 28.487 1.00 98.50 179 SER A CA 1
ATOM 1476 C C . SER A 1 179 ? -19.298 -8.939 28.988 1.00 98.50 179 SER A C 1
ATOM 1478 O O . SER A 1 179 ? -20.326 -8.841 29.656 1.00 98.50 179 SER A O 1
ATOM 1480 N N . SER A 1 180 ? -18.717 -10.125 28.766 1.00 98.12 180 SER A N 1
ATOM 1481 C CA . SER A 1 180 ? -19.268 -11.387 29.281 1.00 98.12 180 SER A CA 1
ATOM 1482 C C . SER A 1 180 ? -19.347 -11.410 30.810 1.00 98.12 180 SER A C 1
ATOM 1484 O O . SER A 1 180 ? -20.319 -11.919 31.370 1.00 98.12 180 SER A O 1
ATOM 1486 N N . MET A 1 181 ? -18.330 -10.878 31.490 1.00 98.25 181 MET A N 1
ATOM 1487 C CA . MET A 1 181 ? -18.278 -10.817 32.950 1.00 98.25 181 MET A CA 1
ATOM 1488 C C . MET A 1 181 ? -19.327 -9.843 33.501 1.00 98.25 181 MET A C 1
ATOM 1490 O O . MET A 1 181 ? -20.037 -10.170 34.450 1.00 98.25 181 MET A O 1
ATOM 1494 N N . LEU A 1 182 ? -19.490 -8.686 32.854 1.00 98.50 182 LEU A N 1
ATOM 1495 C CA . LEU A 1 182 ? -20.494 -7.693 33.217 1.00 98.50 182 LEU A CA 1
ATOM 1496 C C . LEU A 1 182 ? -21.914 -8.236 33.035 1.00 98.50 182 LEU A C 1
ATOM 1498 O O . LEU A 1 182 ? -22.742 -8.067 33.921 1.00 98.50 182 LEU A O 1
ATOM 1502 N N . VAL A 1 183 ? -22.192 -8.947 31.937 1.00 98.69 183 VAL A N 1
ATOM 1503 C CA . VAL A 1 183 ? -23.495 -9.601 31.717 1.00 98.69 183 VAL A CA 1
ATOM 1504 C C . VAL A 1 183 ? -23.804 -10.606 32.829 1.00 98.69 183 VAL A C 1
ATOM 1506 O O . VAL A 1 183 ? -24.936 -10.656 33.316 1.00 98.69 183 VAL A O 1
ATOM 1509 N N . LEU A 1 184 ? -22.808 -11.387 33.260 1.00 98.38 184 LEU A N 1
ATOM 1510 C CA . LEU A 1 184 ? -22.974 -12.340 34.356 1.00 98.38 184 LEU A CA 1
ATOM 1511 C C . LEU A 1 184 ? -23.297 -11.630 35.680 1.00 98.38 184 LEU A C 1
ATOM 1513 O O . LEU A 1 184 ? -24.227 -12.039 36.378 1.00 98.38 184 LEU A O 1
ATOM 1517 N N . GLU A 1 185 ? -22.574 -10.558 36.007 1.00 98.12 185 GLU A N 1
ATOM 1518 C CA . GLU A 1 185 ? -22.821 -9.772 37.220 1.00 98.12 185 GLU A CA 1
ATOM 1519 C C . GLU A 1 185 ? -24.165 -9.034 37.169 1.00 98.12 185 GLU A C 1
ATOM 1521 O O . GLU A 1 185 ? -24.903 -9.061 38.152 1.00 98.12 185 GLU A O 1
ATOM 1526 N N . CYS A 1 186 ? -24.561 -8.474 36.020 1.00 98.12 186 CYS A N 1
ATOM 1527 C CA . CYS A 1 186 ? -25.895 -7.901 35.832 1.00 98.12 186 CYS A CA 1
ATOM 1528 C C . CYS A 1 186 ? -26.983 -8.951 36.077 1.00 98.12 186 CYS A C 1
ATOM 1530 O O . CYS A 1 186 ? -27.892 -8.707 36.865 1.00 98.12 186 CYS A O 1
ATOM 1532 N N . LYS A 1 187 ? -26.865 -10.150 35.487 1.00 98.50 187 LYS A N 1
ATOM 1533 C CA . LYS A 1 187 ? -27.825 -11.246 35.705 1.00 98.50 187 LYS A CA 1
ATOM 1534 C C . LYS A 1 187 ? -27.908 -11.642 37.182 1.00 98.50 187 LYS A C 1
ATOM 1536 O O . LYS A 1 187 ? -28.999 -11.831 37.715 1.00 98.50 187 LYS A O 1
ATOM 1541 N N . LYS A 1 188 ? -26.765 -11.742 37.861 1.00 98.44 188 LYS A N 1
ATOM 1542 C CA . LYS A 1 188 ? -26.688 -12.060 39.294 1.00 98.44 188 LYS A CA 1
ATOM 1543 C C . LYS A 1 188 ? -27.319 -10.967 40.158 1.00 98.44 188 LYS A C 1
ATOM 1545 O O . LYS A 1 188 ? -28.048 -11.290 41.094 1.00 98.44 188 LYS A O 1
ATOM 1550 N N . ALA A 1 189 ? -27.069 -9.697 39.847 1.00 98.12 189 ALA A N 1
ATOM 1551 C CA . ALA A 1 189 ? -27.666 -8.561 40.539 1.00 98.12 189 ALA A CA 1
ATOM 1552 C C . ALA A 1 189 ? -29.189 -8.519 40.342 1.00 98.12 189 ALA A C 1
ATOM 1554 O O . ALA A 1 189 ? -29.917 -8.357 41.317 1.00 98.12 189 ALA A O 1
ATOM 1555 N N . THR A 1 190 ? -29.677 -8.747 39.118 1.00 98.38 190 THR A N 1
ATOM 1556 C CA . THR A 1 190 ? -31.115 -8.829 38.821 1.00 98.38 190 THR A CA 1
ATOM 1557 C C . THR A 1 190 ? -31.787 -9.969 39.583 1.00 98.38 190 THR A C 1
ATOM 1559 O O . THR A 1 190 ? -32.832 -9.750 40.188 1.00 98.38 190 THR A O 1
ATOM 1562 N N . ASN A 1 191 ? -31.176 -11.158 39.620 1.00 98.25 191 ASN A N 1
ATOM 1563 C CA . ASN A 1 191 ? -31.715 -12.294 40.372 1.00 98.25 191 ASN A CA 1
ATOM 1564 C C . ASN A 1 191 ? -31.813 -11.985 41.872 1.00 98.25 191 ASN A C 1
ATOM 1566 O O . ASN A 1 191 ? -32.863 -12.189 42.469 1.00 98.25 191 ASN A O 1
ATOM 1570 N N . LYS A 1 192 ? -30.757 -11.416 42.468 1.00 98.25 192 LYS A N 1
ATOM 1571 C CA . LYS A 1 192 ? -30.777 -11.002 43.880 1.00 98.25 192 LYS A CA 1
ATOM 1572 C C . LYS A 1 192 ? -31.838 -9.939 44.158 1.00 98.25 192 LYS A C 1
ATOM 1574 O O . LYS A 1 192 ? -32.533 -10.025 45.162 1.00 98.25 192 LYS A O 1
ATOM 1579 N N . ALA A 1 193 ? -31.979 -8.948 43.279 1.00 98.25 193 ALA A N 1
ATOM 1580 C CA . ALA A 1 193 ? -33.006 -7.921 43.422 1.00 98.25 193 ALA A CA 1
ATOM 1581 C C . ALA A 1 193 ? -34.422 -8.519 43.354 1.00 98.25 193 ALA A C 1
ATOM 1583 O O . ALA A 1 193 ? -35.290 -8.112 44.123 1.00 98.25 193 ALA A O 1
ATOM 1584 N N . ALA A 1 194 ? -34.647 -9.509 42.484 1.00 98.25 194 ALA A N 1
ATOM 1585 C CA . ALA A 1 194 ? -35.913 -10.233 42.409 1.00 98.25 194 ALA A CA 1
ATOM 1586 C C . ALA A 1 194 ? -36.187 -11.055 43.683 1.00 98.25 194 ALA A C 1
ATOM 1588 O O . ALA A 1 194 ? -37.297 -11.000 44.208 1.00 98.25 194 ALA A O 1
ATOM 1589 N N . GLU A 1 195 ? -35.181 -11.759 44.214 1.00 98.06 195 GLU A N 1
ATOM 1590 C CA . GLU A 1 195 ? -35.287 -12.516 45.472 1.00 98.06 195 GLU A CA 1
ATOM 1591 C C . GLU A 1 195 ? -35.602 -11.608 46.670 1.00 98.06 195 GLU A C 1
ATOM 1593 O O . GLU A 1 195 ? -36.508 -11.899 47.450 1.00 98.06 195 GLU A O 1
ATOM 1598 N N . GLU A 1 196 ? -34.890 -10.487 46.818 1.00 97.44 196 GLU A N 1
ATOM 1599 C CA . GLU A 1 196 ? -35.155 -9.514 47.885 1.00 97.44 196 GLU A CA 1
ATOM 1600 C C . GLU A 1 196 ? -36.520 -8.832 47.708 1.00 97.44 196 GLU A C 1
ATOM 1602 O O . GLU A 1 196 ? -37.237 -8.629 48.686 1.00 97.44 196 GLU A O 1
ATOM 1607 N N . GLY A 1 197 ? -36.933 -8.555 46.466 1.00 97.88 197 GLY A N 1
ATOM 1608 C CA . GLY A 1 197 ? -38.273 -8.055 46.155 1.00 97.88 197 GLY A CA 1
ATOM 1609 C C . GLY A 1 197 ? -39.378 -9.031 46.567 1.00 97.88 197 GLY A C 1
ATOM 1610 O O . GLY A 1 197 ? -40.363 -8.620 47.183 1.00 97.88 197 GLY A O 1
ATOM 1611 N N . GLN A 1 198 ? -39.196 -10.330 46.302 1.00 97.81 198 GLN A N 1
ATOM 1612 C CA . GLN A 1 198 ? -40.124 -11.371 46.747 1.00 97.81 198 GLN A CA 1
ATOM 1613 C C . GLN A 1 198 ? -40.197 -11.432 48.281 1.00 97.81 198 GLN A C 1
ATOM 1615 O O . GLN A 1 198 ? -41.294 -11.394 48.841 1.00 97.81 198 GLN A O 1
ATOM 1620 N N . LYS A 1 199 ? -39.048 -11.463 48.972 1.00 98.12 199 LYS A N 1
ATOM 1621 C CA . LYS A 1 199 ? -38.996 -11.478 50.446 1.00 98.12 199 LYS A CA 1
ATOM 1622 C C . LYS A 1 199 ? -39.660 -10.247 51.058 1.00 98.12 199 LYS A C 1
ATOM 1624 O O . LYS A 1 199 ? -40.412 -10.375 52.024 1.00 98.12 199 LYS A O 1
ATOM 1629 N N . ALA A 1 200 ? -39.408 -9.063 50.501 1.00 97.88 200 ALA A N 1
ATOM 1630 C CA . ALA A 1 200 ? -40.042 -7.827 50.942 1.00 97.88 200 ALA A CA 1
ATOM 1631 C C . ALA A 1 200 ? -41.568 -7.903 50.778 1.00 97.88 200 ALA A C 1
ATOM 1633 O O . ALA A 1 200 ? -42.293 -7.588 51.719 1.00 97.88 200 ALA A O 1
ATOM 1634 N N . GLY A 1 201 ? -42.056 -8.405 49.637 1.00 97.75 201 GLY A N 1
ATOM 1635 C CA . GLY A 1 201 ? -43.484 -8.635 49.405 1.00 97.75 201 GLY A CA 1
ATOM 1636 C C . GLY A 1 201 ? -44.115 -9.599 50.418 1.00 97.75 201 GLY A C 1
ATOM 1637 O O . GLY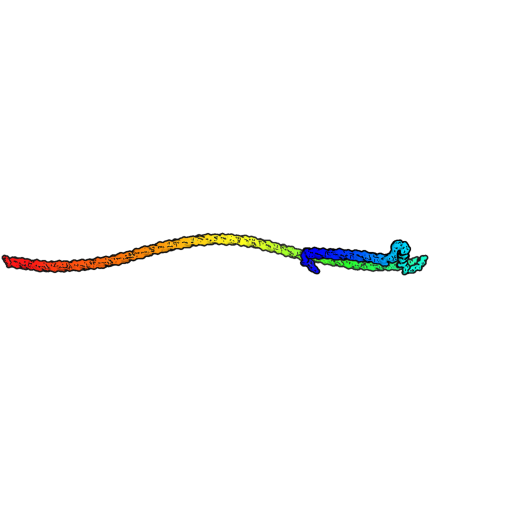 A 1 201 ? -45.183 -9.315 50.966 1.00 97.75 201 GLY A O 1
ATOM 1638 N N . GLU A 1 202 ? -43.440 -10.707 50.735 1.00 97.75 202 GLU A N 1
ATOM 1639 C CA . GLU A 1 202 ? -43.887 -11.666 51.755 1.00 97.75 202 GLU A CA 1
ATOM 1640 C C . GLU A 1 202 ? -43.933 -11.051 53.164 1.00 97.75 202 GLU A C 1
ATOM 1642 O O . GLU A 1 202 ? -44.887 -11.281 53.914 1.00 97.75 202 GLU A O 1
ATOM 1647 N N . LEU A 1 203 ? -42.923 -10.257 53.536 1.00 97.38 203 LEU A N 1
ATOM 1648 C CA . LEU A 1 203 ? -42.880 -9.550 54.818 1.00 97.38 203 LEU A CA 1
ATOM 1649 C C . LEU A 1 203 ? -43.966 -8.475 54.912 1.00 97.38 203 LEU A C 1
ATOM 1651 O O . LEU A 1 203 ? -44.626 -8.385 55.945 1.00 97.38 203 LEU A O 1
ATOM 1655 N N . SER A 1 204 ? -44.208 -7.711 53.844 1.00 97.19 204 SER A N 1
ATOM 1656 C CA . SER A 1 204 ? -45.307 -6.742 53.782 1.00 97.19 204 SER A CA 1
ATOM 1657 C C . SER A 1 204 ? -46.668 -7.417 53.961 1.00 97.19 204 SER A C 1
ATOM 1659 O O . SER A 1 204 ? -47.483 -6.932 54.741 1.00 97.19 204 SER A O 1
ATOM 1661 N N . LEU A 1 205 ? -46.897 -8.572 53.324 1.00 97.88 205 LEU A N 1
ATOM 1662 C CA . LEU A 1 205 ? -48.118 -9.366 53.517 1.00 97.88 205 LEU A CA 1
ATOM 1663 C C . LEU A 1 205 ? -48.288 -9.842 54.966 1.00 97.88 205 LEU A C 1
ATOM 1665 O O . LEU A 1 205 ? -49.394 -9.793 55.505 1.00 97.88 205 LEU A O 1
ATOM 1669 N N . LYS A 1 206 ? -47.212 -10.312 55.611 1.00 97.69 206 LYS A N 1
ATOM 1670 C CA . LYS A 1 206 ? -47.242 -10.711 57.030 1.00 97.69 206 LYS A CA 1
ATOM 1671 C C . LYS A 1 206 ? -47.520 -9.519 57.944 1.00 97.69 206 LYS A C 1
ATOM 1673 O O . LYS A 1 206 ? -48.346 -9.633 58.844 1.00 97.69 206 LYS A O 1
ATOM 1678 N N . LEU A 1 207 ? -46.873 -8.383 57.689 1.00 97.56 207 LEU A N 1
ATOM 1679 C CA . LEU A 1 207 ? -47.080 -7.152 58.446 1.00 97.56 207 LEU A CA 1
ATOM 1680 C C . LEU A 1 207 ? -48.531 -6.674 58.343 1.00 97.56 207 LEU A C 1
ATOM 1682 O O . LEU A 1 207 ? -49.113 -6.301 59.354 1.00 97.56 207 LEU A O 1
ATOM 1686 N N . GLU A 1 208 ? -49.128 -6.722 57.153 1.00 97.56 208 GLU A N 1
ATOM 1687 C CA . GLU A 1 208 ? -50.521 -6.314 56.956 1.00 97.56 208 GLU A CA 1
ATOM 1688 C C . GLU A 1 208 ? -51.498 -7.241 57.691 1.00 97.56 208 GLU A C 1
ATOM 1690 O O . GLU A 1 208 ? -52.443 -6.780 58.335 1.00 97.56 208 GLU A O 1
ATOM 1695 N N . LYS A 1 209 ? -51.224 -8.554 57.696 1.00 97.75 209 LYS A N 1
ATOM 1696 C CA . LYS A 1 209 ? -51.981 -9.515 58.509 1.00 97.75 209 LYS A CA 1
ATOM 1697 C C . LYS A 1 209 ? -51.883 -9.194 59.998 1.00 97.75 209 LYS A C 1
ATOM 1699 O O . LYS A 1 209 ? -52.923 -9.134 60.650 1.00 97.75 209 LYS A O 1
ATOM 1704 N N . GLU A 1 210 ? -50.685 -8.949 60.529 1.00 96.69 210 GLU A N 1
ATOM 1705 C CA . GLU A 1 210 ? -50.522 -8.594 61.945 1.00 96.69 210 GLU A CA 1
ATOM 1706 C C . GLU A 1 210 ? -51.174 -7.254 62.287 1.00 96.69 210 GLU A C 1
ATOM 1708 O O . GLU A 1 210 ? -51.886 -7.181 63.281 1.00 96.69 210 GLU A O 1
ATOM 1713 N N . LYS A 1 211 ? -51.047 -6.222 61.441 1.00 97.00 211 LYS A N 1
ATOM 1714 C CA . LYS A 1 211 ? -51.769 -4.950 61.621 1.00 97.00 211 LYS A CA 1
ATOM 1715 C C . LYS A 1 211 ? -53.279 -5.158 61.699 1.00 97.00 211 LYS A C 1
ATOM 1717 O O . LYS A 1 211 ? -53.919 -4.632 62.603 1.00 97.00 211 LYS A O 1
ATOM 1722 N N . SER A 1 212 ? -53.843 -5.969 60.801 1.00 97.31 212 SER A N 1
ATOM 1723 C CA . SER A 1 212 ? -55.275 -6.292 60.830 1.00 97.31 212 SER A CA 1
ATOM 1724 C C . SER A 1 212 ? -55.678 -7.055 62.100 1.00 97.31 212 SER A C 1
ATOM 1726 O O . SER A 1 212 ? -56.774 -6.862 62.619 1.00 97.31 212 SER A O 1
ATOM 1728 N N . ARG A 1 213 ? -54.789 -7.906 62.629 1.00 97.44 213 ARG A N 1
ATOM 1729 C CA . ARG A 1 213 ? -54.986 -8.639 63.888 1.00 97.44 213 ARG A CA 1
ATOM 1730 C C . ARG A 1 213 ? -54.944 -7.703 65.091 1.00 97.44 213 ARG A C 1
ATOM 1732 O O . ARG A 1 213 ? -55.814 -7.796 65.946 1.00 97.44 213 ARG A O 1
ATOM 1739 N N . VAL A 1 214 ? -53.959 -6.806 65.136 1.00 97.06 214 VAL A N 1
ATOM 1740 C CA . VAL A 1 214 ? -53.812 -5.788 66.184 1.00 97.06 214 VAL A CA 1
ATOM 1741 C C . VAL A 1 214 ? -55.032 -4.875 66.202 1.00 97.06 214 VAL A C 1
ATOM 1743 O O . VAL A 1 214 ? -55.630 -4.724 67.256 1.00 97.06 214 VAL A O 1
ATOM 1746 N N . SER A 1 215 ? -55.468 -4.370 65.046 1.00 96.88 215 SER A N 1
ATOM 1747 C CA . SER A 1 215 ? -56.672 -3.535 64.942 1.00 96.88 215 SER A CA 1
ATOM 1748 C C . SER A 1 215 ? -57.919 -4.239 65.493 1.00 96.88 215 SER A C 1
ATOM 1750 O O . SER A 1 215 ? -58.658 -3.639 66.268 1.00 96.88 215 SER A O 1
ATOM 1752 N N . LYS A 1 216 ? -58.122 -5.528 65.182 1.00 97.44 216 LYS A N 1
ATOM 1753 C CA . LYS A 1 216 ? -59.225 -6.318 65.763 1.00 97.44 216 LYS A CA 1
ATOM 1754 C C . LYS A 1 216 ? -59.114 -6.449 67.283 1.00 97.44 216 LYS A C 1
ATOM 1756 O O . LYS A 1 216 ? -60.101 -6.269 67.985 1.00 97.44 216 LYS A O 1
ATOM 1761 N N . LEU A 1 217 ? -57.920 -6.742 67.797 1.00 96.50 217 LEU A N 1
ATOM 1762 C CA . LEU A 1 217 ? -57.688 -6.853 69.241 1.00 96.50 217 LEU A CA 1
ATOM 1763 C C . LEU A 1 217 ? -57.876 -5.510 69.962 1.00 96.50 217 LEU A C 1
ATOM 1765 O O . LEU A 1 217 ? -58.367 -5.489 71.086 1.00 96.50 217 LEU A O 1
ATOM 1769 N N . GLU A 1 218 ? -57.506 -4.392 69.336 1.00 96.62 218 GLU A N 1
ATOM 1770 C CA . GLU A 1 218 ? -57.750 -3.045 69.861 1.00 96.62 218 GLU A CA 1
ATOM 1771 C C . GLU A 1 218 ? -59.250 -2.733 69.936 1.00 96.62 218 GLU A C 1
ATOM 1773 O O . GLU A 1 218 ? -59.710 -2.213 70.955 1.00 96.62 218 GLU A O 1
ATOM 1778 N N . GLU A 1 219 ? -60.022 -3.098 68.907 1.00 96.44 219 GLU A N 1
ATOM 1779 C CA . GLU A 1 219 ? -61.487 -2.985 68.907 1.00 96.44 219 GLU A CA 1
ATOM 1780 C C . GLU A 1 219 ? -62.126 -3.848 70.007 1.00 96.44 219 GLU A C 1
ATOM 1782 O O . GLU A 1 219 ? -62.965 -3.360 70.770 1.00 96.44 219 GLU A O 1
ATOM 1787 N N . GLU A 1 220 ? -61.699 -5.108 70.143 1.00 96.69 220 GLU A N 1
ATOM 1788 C CA . GLU A 1 220 ? -62.158 -6.024 71.196 1.00 96.69 220 GLU A CA 1
ATOM 1789 C C . GLU A 1 220 ? -61.820 -5.493 72.598 1.00 96.69 220 GLU A C 1
ATOM 1791 O O . GLU A 1 220 ? -62.680 -5.470 73.483 1.00 96.69 220 GLU A O 1
ATOM 1796 N N . LEU A 1 221 ? -60.594 -5.002 72.803 1.00 96.25 221 LEU A N 1
ATOM 1797 C CA . LEU A 1 221 ? -60.157 -4.416 74.070 1.00 96.25 221 LEU A CA 1
ATOM 1798 C C . LEU A 1 221 ? -60.949 -3.147 74.410 1.00 96.25 221 LEU A C 1
ATOM 1800 O O . LEU A 1 221 ? -61.306 -2.934 75.570 1.00 96.25 221 LEU A O 1
ATOM 1804 N N . ALA A 1 222 ? -61.237 -2.296 73.423 1.00 96.62 222 ALA A N 1
ATOM 1805 C CA . ALA A 1 222 ? -62.062 -1.107 73.613 1.00 96.62 222 ALA A CA 1
ATOM 1806 C C . ALA A 1 222 ? -63.507 -1.474 73.990 1.00 96.62 222 ALA A C 1
ATOM 1808 O O . ALA A 1 222 ? -64.082 -0.859 74.895 1.00 96.62 222 ALA A O 1
ATOM 1809 N N . ALA A 1 223 ? -64.078 -2.499 73.350 1.00 96.19 223 ALA A N 1
ATOM 1810 C CA . ALA A 1 223 ? -65.397 -3.022 73.695 1.00 96.19 223 ALA A CA 1
ATOM 1811 C C . ALA A 1 223 ? -65.427 -3.590 75.124 1.00 96.19 223 ALA A C 1
ATOM 1813 O O . ALA A 1 223 ? -66.360 -3.298 75.876 1.00 96.19 223 ALA A O 1
ATOM 1814 N N . GLU A 1 224 ? -64.395 -4.334 75.532 1.00 94.62 224 GLU A N 1
ATOM 1815 C CA . GLU A 1 224 ? -64.279 -4.870 76.891 1.00 94.62 224 GLU A CA 1
ATOM 1816 C C . GLU A 1 224 ? -64.140 -3.766 77.937 1.00 94.62 224 GLU A C 1
ATOM 1818 O O . GLU A 1 224 ? -64.865 -3.771 78.925 1.00 94.62 224 GLU A O 1
ATOM 1823 N N . ARG A 1 225 ? -63.288 -2.761 77.695 1.00 95.62 225 ARG A N 1
ATOM 1824 C CA . ARG A 1 225 ? -63.165 -1.589 78.578 1.00 95.62 225 ARG A CA 1
ATOM 1825 C C . ARG A 1 225 ? -64.495 -0.864 78.745 1.00 95.62 225 ARG A C 1
ATOM 1827 O O . ARG A 1 225 ? -64.849 -0.492 79.858 1.00 95.62 225 ARG A O 1
ATOM 1834 N N . LYS A 1 226 ? -65.253 -0.687 77.657 1.00 95.94 226 LYS A N 1
ATOM 1835 C CA . LYS A 1 226 ? -66.583 -0.067 77.705 1.00 95.94 226 LYS A CA 1
ATOM 1836 C C . LYS A 1 226 ? -67.566 -0.895 78.538 1.00 95.94 226 LYS A C 1
ATOM 1838 O O . LYS A 1 226 ? -68.304 -0.318 79.333 1.00 95.94 226 LYS A O 1
ATOM 1843 N N . ARG A 1 227 ? -67.564 -2.225 78.380 1.00 95.44 227 ARG A N 1
ATOM 1844 C CA . ARG A 1 227 ? -68.362 -3.137 79.217 1.00 95.44 227 ARG A CA 1
ATOM 1845 C C . ARG A 1 227 ? -67.950 -3.054 80.684 1.00 95.44 227 ARG A C 1
ATOM 1847 O O . ARG A 1 227 ? -68.822 -2.886 81.526 1.00 95.44 227 ARG A O 1
ATOM 1854 N N . GLY A 1 228 ? -66.647 -3.088 80.966 1.00 94.62 228 GLY A N 1
ATOM 1855 C CA . GLY A 1 228 ? -66.079 -2.946 82.307 1.00 94.62 228 GLY A CA 1
ATOM 1856 C C . GLY A 1 228 ? -66.539 -1.663 82.999 1.00 94.62 228 GLY A C 1
ATOM 1857 O O . GLY A 1 228 ? -67.120 -1.733 84.078 1.00 94.62 228 GLY A O 1
ATOM 1858 N N . LEU A 1 229 ? -66.399 -0.513 82.331 1.00 94.88 229 LEU A N 1
ATOM 1859 C CA . LEU A 1 229 ? -66.881 0.781 82.832 1.00 94.88 229 LEU A CA 1
ATOM 1860 C C . LEU A 1 229 ? -68.396 0.786 83.087 1.00 94.88 229 LEU A C 1
ATOM 1862 O O . LEU A 1 229 ? -68.861 1.341 84.078 1.00 94.88 229 LEU A O 1
ATOM 1866 N N . GLN A 1 230 ? -69.184 0.161 82.207 1.00 94.62 230 GLN A N 1
ATOM 1867 C CA . GLN A 1 230 ? -70.632 0.057 82.387 1.00 94.62 230 GLN A CA 1
ATOM 1868 C C . GLN A 1 230 ? -70.996 -0.804 83.605 1.00 94.62 230 GLN A C 1
ATOM 1870 O O . GLN A 1 230 ? -71.891 -0.436 84.366 1.00 94.62 230 GLN A O 1
ATOM 1875 N N . THR A 1 231 ? -70.311 -1.935 83.799 1.00 94.12 231 THR A N 1
ATOM 1876 C CA . THR A 1 231 ? -70.525 -2.802 84.964 1.00 94.12 231 THR A CA 1
ATOM 1877 C C . THR A 1 231 ? -70.076 -2.139 86.261 1.00 94.12 231 THR A C 1
ATOM 1879 O O . THR A 1 231 ? -70.789 -2.230 87.255 1.00 94.12 231 THR A O 1
ATOM 1882 N N . GLU A 1 232 ? -68.951 -1.422 86.246 1.00 93.25 232 GLU A N 1
ATOM 1883 C CA . GLU A 1 232 ? -68.441 -0.661 87.390 1.00 93.25 232 GLU A CA 1
ATOM 1884 C C . GLU A 1 232 ? -69.444 0.419 87.813 1.00 93.25 232 GLU A C 1
ATOM 1886 O O . GLU A 1 232 ? -69.879 0.431 88.962 1.00 93.25 232 GLU A O 1
ATOM 1891 N N . ALA A 1 233 ? -69.941 1.220 86.863 1.00 94.25 233 ALA A N 1
ATOM 1892 C CA . ALA A 1 233 ? -70.968 2.228 87.127 1.00 94.25 233 ALA A CA 1
ATOM 1893 C C . ALA A 1 233 ? -72.284 1.626 87.665 1.00 94.25 233 ALA A C 1
ATOM 1895 O O . ALA A 1 233 ? -72.948 2.221 88.516 1.00 94.25 233 ALA A O 1
ATOM 1896 N N . GLN A 1 234 ? -72.685 0.443 87.184 1.00 93.88 234 GLN A N 1
ATOM 1897 C CA . GLN A 1 234 ? -73.874 -0.251 87.688 1.00 93.88 234 GLN A CA 1
ATOM 1898 C C . GLN A 1 234 ? -73.688 -0.720 89.139 1.00 93.88 234 GLN A C 1
ATOM 1900 O O . GLN A 1 234 ? -74.613 -0.587 89.941 1.00 93.88 234 GLN A O 1
ATOM 1905 N N . VAL A 1 235 ? -72.504 -1.237 89.479 1.00 94.44 235 VAL A N 1
ATOM 1906 C CA . VAL A 1 235 ? -72.163 -1.662 90.845 1.00 94.44 235 VAL A CA 1
ATOM 1907 C C . VAL A 1 235 ? -72.065 -0.461 91.785 1.00 94.44 235 VAL A C 1
ATOM 1909 O O . VAL A 1 235 ? -72.637 -0.511 92.871 1.00 94.44 235 VAL A O 1
ATOM 1912 N N . GLU A 1 236 ? -71.420 0.637 91.379 1.00 94.44 236 GLU A N 1
ATOM 1913 C CA . GLU A 1 236 ? -71.374 1.878 92.168 1.00 94.44 236 GLU A CA 1
ATOM 1914 C C . GLU A 1 236 ? -72.776 2.413 92.465 1.00 94.44 236 GLU A C 1
ATOM 1916 O O . GLU A 1 236 ? -73.077 2.785 93.601 1.00 94.44 236 GLU A O 1
ATOM 1921 N N . LYS A 1 237 ? -73.670 2.38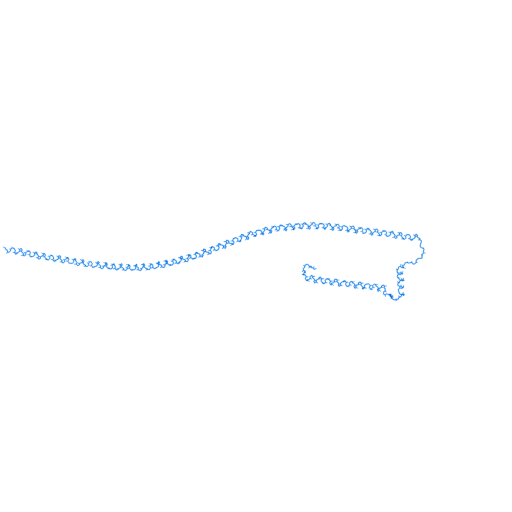6 91.468 1.00 94.88 237 LYS A N 1
ATOM 1922 C CA . LYS A 1 237 ? -75.071 2.760 91.666 1.00 94.88 237 LYS A CA 1
ATOM 1923 C C . LYS A 1 237 ? -75.740 1.876 92.722 1.00 94.88 237 LYS A C 1
ATOM 1925 O O . LYS A 1 237 ? -76.335 2.414 93.652 1.00 94.88 237 LYS A O 1
ATOM 1930 N N . GLN A 1 238 ? -75.611 0.552 92.624 1.00 94.50 238 GLN A N 1
ATOM 1931 C CA . GLN A 1 238 ? -76.174 -0.372 93.616 1.00 94.50 238 GLN A CA 1
ATOM 1932 C C . GLN A 1 238 ? -75.593 -0.151 95.017 1.00 94.50 238 GLN A C 1
ATOM 1934 O O . GLN A 1 238 ? -76.336 -0.157 95.993 1.00 94.50 238 GLN A O 1
ATOM 1939 N N . LEU A 1 239 ? -74.282 0.080 95.134 1.00 93.56 239 LEU A N 1
ATOM 1940 C CA . LEU A 1 239 ? -73.642 0.406 96.411 1.00 93.56 239 LEU A CA 1
ATOM 1941 C C . LEU A 1 239 ? -74.211 1.696 97.008 1.00 93.56 239 LEU A C 1
ATOM 1943 O O . LEU A 1 239 ? -74.526 1.718 98.194 1.00 93.56 239 LEU A O 1
ATOM 1947 N N . SER A 1 240 ? -74.414 2.734 96.190 1.00 92.50 240 SER A N 1
ATOM 1948 C CA . SER A 1 240 ? -75.041 3.980 96.642 1.00 92.50 240 SER A CA 1
ATOM 1949 C C . SER A 1 240 ? -76.489 3.773 97.105 1.00 92.50 240 SER A C 1
ATOM 1951 O O . SER A 1 240 ? -76.886 4.317 98.133 1.00 92.50 240 SER A O 1
ATOM 1953 N N . GLU A 1 241 ? -77.263 2.933 96.405 1.00 93.44 241 GLU A N 1
ATOM 1954 C CA . GLU A 1 241 ? -78.624 2.547 96.800 1.00 93.44 241 GLU A CA 1
ATOM 1955 C C . GLU A 1 241 ? -78.606 1.820 98.159 1.00 93.44 241 GLU A C 1
ATOM 1957 O O . GLU A 1 241 ? -79.340 2.209 99.068 1.00 93.44 241 GLU A O 1
ATOM 1962 N N . PHE A 1 242 ? -77.704 0.849 98.353 1.00 93.00 242 PHE A N 1
ATOM 1963 C CA . PHE A 1 242 ? -77.528 0.153 99.633 1.00 93.00 242 PHE A CA 1
ATOM 1964 C C . PHE A 1 242 ? -77.049 1.067 100.764 1.00 93.00 242 PHE A C 1
ATOM 1966 O O . PHE A 1 242 ? -77.485 0.906 101.905 1.00 93.00 242 PHE A O 1
ATOM 1973 N N . ASP A 1 243 ? -76.155 2.018 100.493 1.00 94.06 243 ASP A N 1
ATOM 1974 C CA . ASP A 1 243 ? -75.701 2.990 101.487 1.00 94.06 243 ASP A CA 1
ATOM 1975 C C . ASP A 1 243 ? -76.860 3.889 101.941 1.00 94.06 243 ASP A C 1
ATOM 1977 O O . ASP A 1 243 ? -77.045 4.075 103.149 1.00 94.06 243 ASP A O 1
ATOM 1981 N N . ILE A 1 244 ? -77.694 4.358 101.002 1.00 91.75 244 ILE A N 1
ATOM 1982 C CA . ILE A 1 244 ? -78.923 5.110 101.296 1.00 91.75 244 ILE A CA 1
ATOM 1983 C C . ILE A 1 244 ? -79.887 4.253 102.126 1.00 91.75 244 ILE A C 1
ATOM 1985 O O . ILE A 1 244 ? -80.395 4.711 103.150 1.00 91.75 244 ILE A O 1
ATOM 1989 N N . GLU A 1 245 ? -80.138 3.004 101.730 1.00 91.56 245 GLU A N 1
ATOM 1990 C CA . GLU A 1 245 ? -80.999 2.082 102.481 1.00 91.56 245 GLU A CA 1
ATOM 1991 C C . GLU A 1 245 ? -80.469 1.836 103.899 1.00 91.56 245 GLU A C 1
ATOM 1993 O O . GLU A 1 245 ? -81.228 1.877 104.872 1.00 91.56 245 GLU A O 1
ATOM 1998 N N . ARG A 1 246 ? -79.156 1.640 104.047 1.00 91.31 246 ARG A N 1
ATOM 1999 C CA . ARG A 1 246 ? -78.491 1.460 105.341 1.00 91.31 246 ARG A CA 1
ATOM 2000 C C . ARG A 1 246 ? -78.642 2.698 106.219 1.00 91.31 246 ARG A C 1
ATOM 2002 O O . ARG A 1 246 ? -78.919 2.556 107.410 1.00 91.31 246 ARG A O 1
ATOM 2009 N N . GLU A 1 247 ? -78.476 3.899 105.671 1.00 90.12 247 GLU A N 1
ATOM 2010 C CA . GLU A 1 247 ? -78.708 5.152 106.397 1.00 90.12 247 GLU A CA 1
ATOM 2011 C C . GLU A 1 247 ? -80.172 5.316 106.806 1.00 90.12 247 GLU A C 1
ATOM 2013 O O . GLU A 1 247 ? -80.454 5.657 107.957 1.00 90.12 247 GLU A O 1
ATOM 2018 N N . GLN A 1 248 ? -81.116 5.000 105.917 1.00 89.50 248 GLN A N 1
ATOM 2019 C CA . GLN A 1 248 ? -82.544 5.015 106.235 1.00 89.50 248 GLN A CA 1
ATOM 2020 C C . GLN A 1 248 ? -82.891 4.026 107.355 1.00 89.50 248 GLN A C 1
ATOM 2022 O O . GLN A 1 248 ? -83.646 4.372 108.268 1.00 89.50 248 GLN A O 1
ATOM 2027 N N . LEU A 1 249 ? -82.345 2.807 107.314 1.00 88.94 249 LEU A N 1
ATOM 2028 C CA . LEU A 1 249 ? -82.520 1.801 108.360 1.00 88.94 249 LEU A CA 1
ATOM 2029 C C . LEU A 1 249 ? -81.869 2.235 109.675 1.00 88.94 249 LEU A C 1
ATOM 2031 O O . LEU A 1 249 ? -82.509 2.108 110.715 1.00 88.94 249 LEU A O 1
ATOM 2035 N N . ARG A 1 250 ? -80.663 2.818 109.653 1.00 88.06 250 ARG A N 1
ATOM 2036 C CA . ARG A 1 250 ? -80.031 3.414 110.845 1.00 88.06 250 ARG A CA 1
ATOM 2037 C C . ARG A 1 250 ? -80.881 4.534 111.433 1.00 88.06 250 ARG A C 1
ATOM 2039 O O . ARG A 1 250 ? -81.068 4.575 112.642 1.00 88.06 250 ARG A O 1
ATOM 2046 N N . ALA A 1 251 ? -81.437 5.415 110.603 1.00 87.06 251 ALA A N 1
ATOM 2047 C CA . ALA A 1 251 ? -82.329 6.475 111.059 1.00 87.06 251 ALA A CA 1
ATOM 2048 C C . ALA A 1 251 ? -83.623 5.911 111.672 1.00 87.06 251 ALA A C 1
ATOM 2050 O O . ALA A 1 251 ? -84.083 6.414 112.695 1.00 87.06 251 ALA A O 1
ATOM 2051 N N . LYS A 1 252 ? -84.208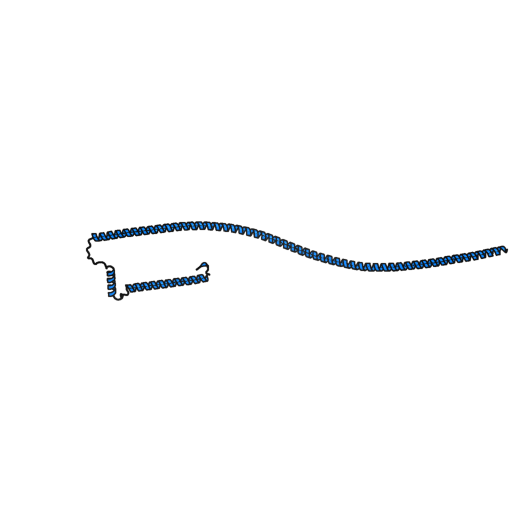 4.856 111.084 1.00 87.44 252 LYS A N 1
ATOM 2052 C CA . LYS A 1 252 ? -85.361 4.139 111.659 1.00 87.44 252 LYS A CA 1
ATOM 2053 C C . LYS A 1 252 ? -85.008 3.473 112.990 1.00 87.44 252 LYS A C 1
ATOM 2055 O O . LYS A 1 252 ? -85.746 3.657 113.950 1.00 87.44 252 LYS A O 1
ATOM 2060 N N . LEU A 1 253 ? -83.881 2.767 113.056 1.00 84.62 253 LEU A N 1
ATOM 2061 C CA . LEU A 1 253 ? -83.391 2.130 114.275 1.00 84.62 253 LEU A CA 1
ATOM 2062 C C . LEU A 1 253 ? -83.184 3.164 115.381 1.00 84.62 253 LEU A C 1
ATOM 2064 O O . LEU A 1 253 ? -83.707 2.985 116.464 1.00 84.62 253 LEU A O 1
ATOM 2068 N N . ASN A 1 254 ? -82.535 4.290 115.086 1.00 83.06 254 ASN A N 1
ATOM 2069 C CA . ASN A 1 254 ? -82.296 5.356 116.058 1.00 83.06 254 ASN A CA 1
ATOM 2070 C C . ASN A 1 254 ? -83.613 6.007 116.537 1.00 83.06 254 ASN A C 1
ATOM 2072 O O . ASN A 1 254 ? -83.752 6.371 117.701 1.00 83.06 254 ASN A O 1
ATOM 2076 N N . ARG A 1 255 ? -84.633 6.121 115.669 1.00 82.69 255 ARG A N 1
ATOM 2077 C CA . ARG A 1 255 ? -85.986 6.542 116.088 1.00 82.69 255 ARG A CA 1
ATOM 2078 C C . ARG A 1 255 ? -86.625 5.538 117.047 1.00 82.69 255 ARG A C 1
ATOM 2080 O O . ARG A 1 255 ? -87.195 5.971 118.042 1.00 82.69 255 ARG A O 1
ATOM 2087 N N . GLU A 1 256 ? -86.534 4.239 116.770 1.00 80.25 256 GLU A N 1
ATOM 2088 C CA . GLU A 1 256 ? -87.034 3.194 117.676 1.00 80.25 256 GLU A CA 1
ATOM 2089 C C . GLU A 1 256 ? -86.228 3.121 118.976 1.00 80.25 256 GLU A C 1
ATOM 2091 O O . GLU A 1 256 ? -86.818 3.046 120.044 1.00 80.25 256 GLU A O 1
ATOM 2096 N N . GLU A 1 257 ? -84.901 3.238 118.924 1.00 81.25 257 GLU A N 1
ATOM 2097 C CA . GLU A 1 257 ? -84.032 3.294 120.102 1.00 81.25 257 GLU A CA 1
ATOM 2098 C C . GLU A 1 257 ? -84.390 4.491 120.988 1.00 81.25 257 GLU A C 1
ATOM 2100 O O . GLU A 1 257 ? -84.557 4.328 122.197 1.00 81.25 257 GLU A O 1
ATOM 2105 N N . ASN A 1 258 ? -84.607 5.669 120.393 1.00 76.94 258 ASN A N 1
ATOM 2106 C CA . ASN A 1 258 ? -85.081 6.853 121.108 1.00 76.94 258 ASN A CA 1
ATOM 2107 C C . ASN A 1 258 ? -86.500 6.674 121.665 1.00 76.94 258 ASN A C 1
ATOM 2109 O O . ASN A 1 258 ? -86.744 7.116 122.786 1.00 76.94 258 ASN A O 1
ATOM 2113 N N . ARG A 1 259 ? -87.411 5.986 120.956 1.00 77.12 259 ARG A N 1
ATOM 2114 C CA . ARG A 1 259 ? -88.733 5.588 121.486 1.00 77.12 259 ARG A CA 1
ATOM 2115 C C . ARG A 1 259 ? -88.604 4.632 122.667 1.00 77.12 259 ARG A C 1
ATOM 2117 O O . ARG A 1 259 ? -89.256 4.827 123.680 1.00 77.12 259 ARG A O 1
ATOM 2124 N N . THR A 1 260 ? -87.737 3.624 122.590 1.00 72.69 260 THR A N 1
ATOM 2125 C CA . THR A 1 260 ? -87.481 2.723 123.722 1.00 72.69 260 THR A CA 1
ATOM 2126 C C . THR A 1 260 ? -86.773 3.413 124.879 1.00 72.69 260 THR A C 1
ATOM 2128 O O . THR A 1 260 ? -87.015 3.032 126.017 1.00 72.69 260 THR A O 1
ATOM 2131 N N . LYS A 1 261 ? -85.923 4.418 124.631 1.00 74.12 261 LYS A N 1
ATOM 2132 C CA . LYS A 1 261 ? -85.348 5.264 125.686 1.00 74.12 261 LYS A CA 1
ATOM 2133 C C . LYS A 1 261 ? -86.418 6.106 126.365 1.00 74.12 261 LYS A C 1
ATOM 2135 O O . LYS A 1 261 ? -86.511 6.031 127.577 1.00 74.12 261 LYS A O 1
ATOM 2140 N N . THR A 1 262 ? -87.265 6.802 125.609 1.00 72.12 262 THR A N 1
ATOM 2141 C CA . THR A 1 262 ? -88.387 7.572 126.179 1.00 72.12 262 THR A CA 1
ATOM 2142 C C . THR A 1 262 ? -89.368 6.673 126.927 1.00 72.12 262 THR A C 1
ATOM 2144 O O . THR A 1 262 ? -89.727 6.996 128.045 1.00 72.12 262 THR A O 1
ATOM 2147 N N . LEU A 1 263 ? -89.713 5.492 126.405 1.00 65.50 263 LEU A N 1
ATOM 2148 C CA . LEU A 1 263 ? -90.539 4.509 127.123 1.00 65.50 263 LEU A CA 1
ATOM 2149 C C . LEU A 1 263 ? -89.847 3.936 128.375 1.00 65.50 263 LEU A C 1
ATOM 2151 O O . LEU A 1 263 ? -90.518 3.603 129.348 1.00 65.50 263 LEU A O 1
ATOM 2155 N N . LYS A 1 264 ? -88.512 3.802 128.374 1.00 63.41 264 LYS A N 1
ATOM 2156 C CA . LYS A 1 264 ? -87.732 3.423 129.567 1.00 63.41 264 LYS A CA 1
ATOM 2157 C C . LYS A 1 264 ? -87.680 4.550 130.597 1.00 63.41 264 LYS A C 1
ATOM 2159 O O . LYS A 1 264 ? -87.820 4.258 131.775 1.00 63.41 264 LYS A O 1
ATOM 2164 N N . GLU A 1 265 ? -87.528 5.797 130.165 1.00 64.50 265 GLU A N 1
ATOM 2165 C CA . GLU A 1 265 ? -87.584 6.994 131.014 1.00 64.50 265 GLU A CA 1
ATOM 2166 C C . GLU A 1 265 ? -89.001 7.198 131.585 1.00 64.50 265 GLU A C 1
ATOM 2168 O O . GLU A 1 265 ? -89.151 7.494 132.767 1.00 64.50 265 GLU A O 1
ATOM 2173 N N . GLU A 1 266 ? -90.054 6.926 130.805 1.00 60.75 266 GLU A N 1
ATOM 2174 C CA . GLU A 1 266 ? -91.445 6.883 131.273 1.00 60.75 266 GLU A CA 1
ATOM 2175 C C . GLU A 1 266 ? -91.666 5.740 132.283 1.00 60.75 266 GLU A C 1
ATOM 2177 O O . GLU A 1 266 ? -92.290 5.956 133.320 1.00 60.75 266 GLU A O 1
ATOM 2182 N N . MET A 1 267 ? -91.090 4.552 132.057 1.00 56.78 267 MET A N 1
ATOM 2183 C CA . MET A 1 267 ? -91.103 3.438 133.022 1.00 56.78 267 MET A CA 1
ATOM 2184 C C . MET A 1 267 ? -90.279 3.711 134.295 1.00 56.78 267 MET A C 1
ATOM 2186 O O . MET A 1 267 ? -90.634 3.202 135.357 1.00 56.78 267 MET A O 1
ATOM 2190 N N . GLU A 1 268 ? -89.202 4.500 134.222 1.00 55.59 268 GLU A N 1
ATOM 2191 C CA . GLU A 1 268 ? -88.420 4.944 135.388 1.00 55.59 268 GLU A CA 1
ATOM 2192 C C . GLU A 1 268 ? -89.104 6.085 136.157 1.00 55.59 268 GLU A C 1
ATOM 2194 O O . GLU A 1 268 ? -88.964 6.148 137.374 1.00 55.59 268 GLU A O 1
ATOM 2199 N N . SER A 1 269 ? -89.910 6.923 135.494 1.00 51.34 269 SER A N 1
ATOM 2200 C CA . SER A 1 269 ? -90.774 7.932 136.137 1.00 51.34 269 SER A CA 1
ATOM 2201 C C . SER A 1 269 ? -92.036 7.358 136.806 1.00 51.34 269 SER A C 1
ATOM 2203 O O . SER A 1 269 ? -92.755 8.073 137.502 1.00 51.34 269 SER A O 1
ATOM 2205 N N . LEU A 1 270 ? -92.299 6.061 136.603 1.00 48.25 270 LEU A N 1
ATOM 2206 C CA . LEU A 1 270 ? -93.391 5.283 137.203 1.00 48.25 270 LEU A CA 1
ATOM 2207 C C . LEU A 1 270 ? -92.911 4.368 138.352 1.00 48.25 270 LEU A C 1
ATOM 2209 O O . LEU A 1 270 ? -93.583 3.393 138.703 1.00 48.25 270 LEU A O 1
ATOM 2213 N N . LYS A 1 271 ? -91.768 4.694 138.961 1.00 42.22 271 LYS A N 1
ATOM 2214 C CA . LYS A 1 271 ? -91.247 4.113 140.208 1.00 42.22 271 LYS A CA 1
ATOM 2215 C C . LYS A 1 271 ? -90.910 5.197 141.226 1.00 42.22 271 LYS A C 1
ATOM 2217 O O . LYS A 1 271 ? -90.715 4.805 142.398 1.00 42.22 271 LYS A O 1
#

Foldseek 3Di:
DPLVPDDPVRNVVVVVVVVVVVVVVVVVVVVVVVVVVVVVCCVLPVVADPPDPVSVVVSVVVVVVVVPPDDPDDPDDDVVVVVVVVVVVVVVVVVVVVVVVVVVVVVVVVVVVVVVVVVVVVVVVVVVVVVVVVVVVVVVVVVVVVVVVVVVVVVVVVVVVVVVVVVVVVVVVVVVVVVVVVVVVVVVVVVVVVVVVVVVVVVVVVVVVVVVVVVVVVVVVVVVVVVVVVVVVVVVVVVVVVVVVVVVVVVVVVVVVVVVVVVVVVVVVVD

InterPro domains:
  IPR019131 Cortactin-binding protein-2, N-terminal [PF09727] (5-188)
  IPR050719 Cortactin-binding and Actin Dynamics Regulator [PTHR23166] (1-270)

Organism: Pongo abelii (NCBI:txid9601)

Sequence (271 aa):
MNLEKLSKPELLTLFSILEGELEARDLVIEALKAQHRDTFIEERYGKYNISDPLMALQRDFETLKEKNDGEKQPVCTNPLSILKVVMKQCKNMQERMLSQLAAAESRHRKVILDLEEERQRHAQDTAEGDDVTYMLEKERERLTQQLEFEKSQVKKFEKEQKKLSSQLEEERSRHKQLSSMLVLECKKATNKAAEEGQKAGELSLKLEKEKSRVSKLEEELAAERKRGLQTEAQVEKQLSEFDIEREQLRAKLNREENRTKTLKEEMESLK